Protein AF-A0A7X0V453-F1 (afdb_monomer_lite)

Secondary structure (DSSP, 8-state):
-TTHHHHHHHHHHHHHHHHHHHHHHHHHHTTPPPSS---S-HHHHHHHHHHHHHHHHHHHHHHHHHHHHHHHT-TTS--S-----SS-HHHHHHHHHHHHHHHHHHHHHHHHHHHHHHTT--PPPSTTHHHHHHHHHHHTT-THHHHHHHHHHHHHHHHHHHHHHHHHHSS---HHHHHHHHHHHHHH-TTGGGS---HHHHHHHHHHHHHHHHHHHHHHHHHHHHHHHHHHHHHHHHHHHHHHHHHHHHHHS-----

Structure (mmCIF, N/CA/C/O backbone):
data_AF-A0A7X0V453-F1
#
_entry.id   AF-A0A7X0V453-F1
#
loop_
_atom_site.group_PDB
_atom_site.id
_atom_site.type_symbol
_atom_site.label_atom_id
_atom_site.label_alt_id
_atom_site.label_comp_id
_atom_site.label_asym_id
_atom_site.label_entity_id
_atom_site.label_seq_id
_atom_site.pdbx_PDB_ins_code
_atom_site.Cartn_x
_atom_site.Cartn_y
_atom_site.Cartn_z
_atom_site.occupancy
_atom_site.B_iso_or_equiv
_atom_site.auth_seq_id
_atom_site.auth_comp_id
_atom_site.auth_asym_id
_atom_site.auth_atom_id
_atom_site.pdbx_PDB_model_num
ATOM 1 N N . MET A 1 1 ? -9.417 10.786 -18.524 1.00 42.50 1 MET A N 1
ATOM 2 C CA . MET A 1 1 ? -8.853 9.575 -17.882 1.00 42.50 1 MET A CA 1
ATOM 3 C C . MET A 1 1 ? -7.674 9.802 -16.919 1.00 42.50 1 MET A C 1
ATOM 5 O O . MET A 1 1 ? -7.750 9.289 -15.813 1.00 42.50 1 MET A O 1
ATOM 9 N N . ARG A 1 2 ? -6.589 10.548 -17.228 1.00 42.78 2 ARG A N 1
ATOM 10 C CA . ARG A 1 2 ? -5.416 10.687 -16.306 1.00 42.78 2 ARG A CA 1
ATOM 11 C C . ARG A 1 2 ? -5.636 11.550 -15.040 1.00 42.78 2 ARG A C 1
ATOM 13 O O . ARG A 1 2 ? -4.896 11.380 -14.070 1.00 42.78 2 ARG A O 1
ATOM 20 N N . ALA A 1 3 ? -6.613 12.460 -15.035 1.00 47.00 3 ALA A N 1
ATOM 21 C CA . ALA A 1 3 ? -6.907 13.356 -13.905 1.00 47.00 3 ALA A CA 1
ATOM 22 C C . ALA A 1 3 ? -8.021 12.841 -12.968 1.00 47.00 3 ALA A C 1
ATOM 24 O O . ALA A 1 3 ? -8.195 13.367 -11.873 1.00 47.00 3 ALA A O 1
ATOM 25 N N . GLU A 1 4 ? -8.764 11.811 -13.379 1.00 50.97 4 GLU A N 1
ATOM 26 C CA . GLU A 1 4 ? -9.967 11.360 -12.665 1.00 50.97 4 GLU A CA 1
ATOM 27 C C . GLU A 1 4 ? -9.635 10.451 -11.482 1.00 50.97 4 GLU A C 1
ATOM 29 O O . GLU A 1 4 ? -10.241 10.599 -10.428 1.00 50.97 4 GLU A O 1
ATOM 34 N N . SER A 1 5 ? -8.618 9.587 -11.589 1.00 53.25 5 SER A N 1
ATOM 35 C CA . SER A 1 5 ? -8.268 8.659 -10.501 1.00 53.25 5 SER A CA 1
ATOM 36 C C . SER A 1 5 ? -7.714 9.354 -9.253 1.00 53.25 5 SER A C 1
ATOM 38 O O . SER A 1 5 ? -8.024 8.941 -8.142 1.00 53.25 5 SER A O 1
ATOM 40 N N . GLY A 1 6 ? -6.938 10.433 -9.416 1.00 56.19 6 GLY A N 1
ATOM 41 C CA . GLY A 1 6 ? -6.395 11.201 -8.286 1.00 56.19 6 GLY A CA 1
ATOM 42 C C . GLY A 1 6 ? -7.486 11.939 -7.508 1.00 56.19 6 GLY A C 1
ATOM 43 O O . GLY A 1 6 ? -7.527 11.859 -6.285 1.00 56.19 6 GLY A O 1
ATOM 44 N N . LYS A 1 7 ? -8.421 12.573 -8.229 1.00 61.09 7 LYS A N 1
ATOM 45 C CA . LYS A 1 7 ? -9.587 13.235 -7.627 1.00 61.09 7 LYS A CA 1
ATOM 46 C C . LYS A 1 7 ? -10.533 12.240 -6.948 1.00 61.09 7 LYS A C 1
ATOM 48 O O . LYS A 1 7 ? -11.127 12.573 -5.930 1.00 61.09 7 LYS A O 1
ATOM 53 N N . LEU A 1 8 ? -10.658 11.024 -7.490 1.00 57.94 8 LEU A N 1
ATOM 54 C CA . LEU A 1 8 ? -11.484 9.967 -6.905 1.00 57.94 8 LEU A CA 1
ATOM 55 C C . LEU A 1 8 ? -10.936 9.513 -5.541 1.00 57.94 8 LEU A C 1
ATOM 57 O O . LEU A 1 8 ? -11.698 9.409 -4.586 1.00 57.94 8 LEU A O 1
ATOM 61 N N . ILE A 1 9 ? -9.618 9.302 -5.439 1.00 59.84 9 ILE A N 1
ATOM 62 C CA . ILE A 1 9 ? -8.949 8.910 -4.186 1.00 59.84 9 ILE A CA 1
ATOM 63 C C . ILE A 1 9 ? -9.136 9.987 -3.112 1.00 59.84 9 ILE A C 1
ATOM 65 O O . ILE A 1 9 ? -9.624 9.689 -2.023 1.00 59.84 9 ILE A O 1
ATOM 69 N N . GLU A 1 10 ? -8.854 11.248 -3.447 1.00 59.47 10 GLU A N 1
ATOM 70 C CA . GLU A 1 10 ? -9.018 12.374 -2.516 1.00 59.47 10 GLU A CA 1
ATOM 71 C C . GLU A 1 10 ? -10.477 12.531 -2.046 1.00 59.47 10 GLU A C 1
ATOM 73 O O . GLU A 1 10 ? -10.737 12.746 -0.861 1.00 59.47 10 GLU A O 1
ATOM 78 N N . TYR A 1 11 ? -11.450 12.350 -2.944 1.00 58.53 11 TYR A N 1
ATOM 79 C CA . TYR A 1 11 ? -12.875 12.442 -2.616 1.00 58.53 11 TYR A CA 1
ATOM 80 C C . TYR A 1 11 ? -13.360 11.337 -1.664 1.00 58.53 11 TYR A C 1
ATOM 82 O O . TYR A 1 11 ? -14.091 11.609 -0.706 1.00 58.53 11 TYR A O 1
ATOM 90 N N . HIS A 1 12 ? -12.972 10.086 -1.918 1.00 62.38 12 HIS A N 1
ATOM 91 C CA . HIS A 1 12 ? -13.370 8.951 -1.084 1.00 62.38 12 HIS A CA 1
ATOM 92 C C . HIS A 1 12 ? -12.749 9.015 0.313 1.00 62.38 12 HIS A C 1
ATOM 94 O O . HIS A 1 12 ? -13.416 8.673 1.287 1.00 62.38 12 HIS A O 1
ATOM 100 N N . GLU A 1 13 ? -11.527 9.526 0.439 1.00 60.22 13 GLU A N 1
ATOM 101 C CA . GLU A 1 13 ? -10.892 9.718 1.741 1.00 60.22 13 GLU A CA 1
ATOM 102 C C . GLU A 1 13 ? -11.544 10.805 2.571 1.00 60.22 13 GLU A C 1
ATOM 104 O O . GLU A 1 13 ? -11.833 10.575 3.742 1.00 60.22 13 GLU A O 1
ATOM 109 N N . HIS A 1 14 ? -11.853 11.956 1.970 1.00 62.16 14 HIS A N 1
ATOM 110 C CA . HIS A 1 14 ? -12.616 12.985 2.668 1.00 62.16 14 HIS A CA 1
ATOM 111 C C . HIS A 1 14 ? -13.948 12.426 3.173 1.00 62.16 14 HIS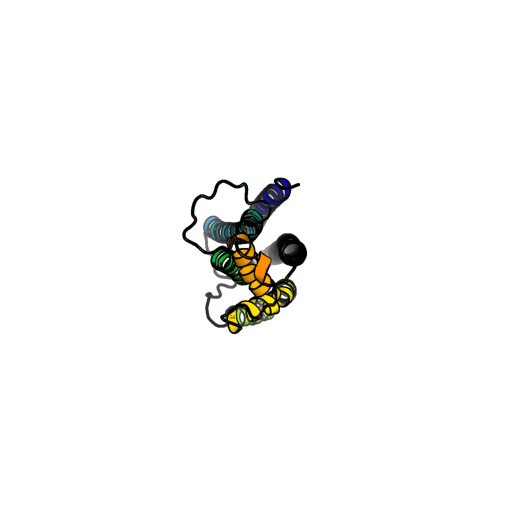 A C 1
ATOM 113 O O . HIS A 1 14 ? -14.308 12.647 4.328 1.00 62.16 14 HIS A O 1
ATOM 119 N N . LYS A 1 15 ? -14.655 11.634 2.354 1.00 70.00 15 LYS A N 1
ATOM 120 C CA . LYS A 1 15 ? -15.875 10.946 2.793 1.00 70.00 15 LYS A CA 1
ATOM 121 C C . LYS A 1 15 ? -15.620 9.961 3.927 1.00 70.00 15 LYS A C 1
ATOM 123 O O . LYS A 1 15 ? -16.408 9.942 4.865 1.00 70.00 15 LYS A O 1
ATOM 128 N N . PHE A 1 16 ? -14.565 9.158 3.850 1.00 70.69 16 PHE A N 1
ATOM 129 C CA . PHE A 1 16 ? -14.222 8.177 4.876 1.00 70.69 16 PHE A CA 1
ATOM 130 C C . PHE A 1 16 ? -13.857 8.852 6.204 1.00 70.69 16 PHE A C 1
ATOM 132 O O . PHE A 1 16 ? -14.423 8.500 7.232 1.00 70.69 16 PHE A O 1
ATOM 139 N N . VAL A 1 17 ? -13.014 9.887 6.190 1.00 62.72 17 VAL A N 1
ATOM 140 C CA . VAL A 1 17 ? -12.648 10.662 7.387 1.00 62.72 17 VAL A CA 1
ATOM 141 C C . VAL A 1 17 ? -13.866 11.350 7.993 1.00 62.72 17 VAL A C 1
ATOM 143 O O . VAL A 1 17 ? -14.077 11.254 9.198 1.00 62.72 17 VAL A O 1
ATOM 146 N N . ILE A 1 18 ? -14.703 11.998 7.172 1.00 65.38 18 ILE A N 1
ATOM 147 C CA . ILE A 1 18 ? -15.953 12.622 7.635 1.00 65.38 18 ILE A CA 1
ATOM 148 C C . ILE A 1 18 ? -16.884 11.571 8.245 1.00 65.38 18 ILE A C 1
ATOM 150 O O . ILE A 1 18 ? -17.496 11.819 9.280 1.00 65.38 18 ILE A O 1
ATOM 154 N N . LYS A 1 19 ? -16.991 10.395 7.623 1.00 70.44 19 LYS A N 1
ATOM 155 C CA . LYS A 1 19 ? -17.793 9.283 8.133 1.00 70.44 19 LYS A CA 1
ATOM 156 C C . LYS A 1 19 ? -17.260 8.767 9.469 1.00 70.44 19 LYS A C 1
ATOM 158 O O . LYS A 1 19 ? -18.051 8.648 10.397 1.00 70.44 19 LYS A O 1
ATOM 163 N N . ILE A 1 20 ? -15.953 8.528 9.603 1.00 65.88 20 ILE A N 1
ATOM 164 C CA . ILE A 1 20 ? -15.325 8.144 10.878 1.00 65.88 20 ILE A CA 1
ATOM 165 C C . ILE A 1 20 ? -15.604 9.197 11.948 1.00 65.88 20 ILE A C 1
ATOM 167 O O . ILE A 1 20 ? -16.024 8.842 13.042 1.00 65.88 20 ILE A O 1
ATOM 171 N N . LEU A 1 21 ? -15.411 10.479 11.625 1.00 63.12 21 LEU A N 1
ATOM 172 C CA . LEU A 1 21 ? -15.679 11.602 12.524 1.00 63.12 21 LEU A CA 1
ATOM 173 C C . LEU A 1 21 ? -17.116 11.597 13.035 1.00 63.12 21 LEU A C 1
ATOM 175 O O . LEU A 1 21 ? -17.322 11.630 14.242 1.00 63.12 21 LEU A O 1
ATOM 179 N N . LYS A 1 22 ? -18.093 11.533 12.125 1.00 67.56 22 LYS A N 1
ATOM 180 C CA . LYS A 1 22 ? -19.516 11.496 12.484 1.00 67.56 22 LYS A CA 1
ATOM 181 C C . LYS A 1 22 ? -19.831 10.306 13.376 1.00 67.56 22 LYS A C 1
ATOM 183 O O . LYS A 1 22 ? -20.369 10.487 14.456 1.00 67.56 22 LYS A O 1
ATOM 188 N N . THR A 1 23 ? -19.404 9.121 12.954 1.00 67.81 23 THR A N 1
ATOM 189 C CA . THR A 1 23 ? -19.679 7.866 13.666 1.00 67.81 23 THR A CA 1
ATOM 190 C C . THR A 1 23 ? -19.065 7.912 15.072 1.00 67.81 23 THR A C 1
ATOM 192 O O . THR A 1 23 ? -19.728 7.609 16.056 1.00 67.81 23 THR A O 1
ATOM 195 N N . TYR A 1 24 ? -17.827 8.395 15.200 1.00 64.19 24 TYR A N 1
ATOM 196 C CA . TYR A 1 24 ? -17.150 8.539 16.489 1.00 64.19 24 TYR A CA 1
ATOM 197 C C . TYR A 1 24 ? -17.812 9.582 17.409 1.00 64.19 24 TYR A C 1
ATOM 199 O O . TYR A 1 24 ? -17.966 9.328 18.602 1.00 64.19 24 TYR A O 1
ATOM 207 N N . VAL A 1 25 ? -18.230 10.737 16.873 1.00 65.44 25 VAL A N 1
ATOM 208 C CA . VAL A 1 25 ? -18.967 11.768 17.631 1.00 65.44 25 VAL A CA 1
ATOM 209 C C . VAL A 1 25 ? -20.315 11.230 18.112 1.00 65.44 25 VAL A C 1
ATOM 211 O O . VAL A 1 25 ? -20.605 11.324 19.300 1.00 65.44 25 VAL A O 1
ATOM 214 N N . GLU A 1 26 ? -21.086 10.590 17.231 1.00 68.44 26 GLU A N 1
ATOM 215 C CA . GLU A 1 26 ? -22.364 9.952 17.574 1.00 68.44 26 GLU A CA 1
ATOM 216 C C . GLU A 1 26 ? -22.189 8.866 18.644 1.00 68.44 26 GLU A C 1
ATOM 218 O O . GLU A 1 26 ? -23.031 8.714 19.528 1.00 68.44 26 GLU A O 1
ATOM 223 N N . GLY A 1 27 ? -21.083 8.117 18.591 1.00 66.00 27 GLY A N 1
ATOM 224 C CA . GLY A 1 27 ? -20.737 7.136 19.613 1.00 66.00 27 GLY A CA 1
ATOM 225 C C . GLY A 1 27 ? -20.549 7.775 20.991 1.00 66.00 27 GLY A C 1
ATOM 226 O O . GLY A 1 27 ? -21.131 7.326 21.978 1.00 66.00 27 GLY A O 1
ATOM 227 N N . ILE A 1 28 ? -19.793 8.871 21.050 1.00 63.09 28 ILE A N 1
ATOM 228 C CA . ILE A 1 28 ? -19.556 9.617 22.293 1.00 63.09 28 ILE A CA 1
ATOM 229 C C . ILE A 1 28 ? -20.842 10.222 22.845 1.00 63.09 28 ILE A C 1
ATOM 231 O O . ILE A 1 28 ? -21.087 10.117 24.045 1.00 63.09 28 ILE A O 1
ATOM 235 N N . GLU A 1 29 ? -21.668 10.829 21.991 1.00 66.69 29 GLU A N 1
ATOM 236 C CA . GLU A 1 29 ? -22.967 11.386 22.391 1.00 66.69 29 GLU A CA 1
ATOM 237 C C . GLU A 1 29 ? -23.881 10.315 23.006 1.00 66.69 29 GLU A C 1
ATOM 239 O O . GLU A 1 29 ? -24.644 10.602 23.925 1.00 66.69 29 GLU A O 1
ATOM 244 N N . LYS A 1 30 ? -23.750 9.062 22.555 1.00 64.50 30 LYS A N 1
ATOM 245 C CA . LYS A 1 30 ? -24.462 7.891 23.089 1.00 64.50 30 LYS A CA 1
ATOM 246 C C . LYS A 1 30 ? -23.790 7.254 24.316 1.00 64.50 30 LYS A C 1
ATOM 248 O O . LYS A 1 30 ? -24.248 6.212 24.777 1.00 64.50 30 LYS A O 1
ATOM 253 N N . GLY A 1 31 ? -22.717 7.843 24.848 1.00 55.47 31 GLY A N 1
ATOM 254 C CA . GLY A 1 31 ? -22.007 7.339 26.028 1.00 55.47 31 GLY A CA 1
ATOM 255 C C . GLY A 1 31 ? -21.143 6.098 25.773 1.00 55.47 31 GLY A C 1
ATOM 256 O O . GLY A 1 31 ? -20.769 5.410 26.721 1.00 55.47 31 GLY A O 1
ATOM 257 N N . ILE A 1 32 ? -20.818 5.800 24.513 1.00 57.91 32 ILE A N 1
ATOM 258 C CA . ILE A 1 32 ? -19.998 4.646 24.136 1.00 57.91 32 ILE A CA 1
ATOM 259 C C . ILE A 1 32 ? -18.528 4.952 24.392 1.00 57.91 32 ILE A C 1
ATOM 261 O O . ILE A 1 32 ? -17.944 5.849 23.781 1.00 57.91 32 ILE A O 1
ATOM 265 N N . THR A 1 33 ? -17.906 4.163 25.261 1.00 54.75 33 THR A N 1
ATOM 266 C CA . THR A 1 33 ? -16.463 4.193 25.491 1.00 54.75 33 THR A CA 1
ATOM 267 C C . THR A 1 33 ? -15.749 3.216 24.543 1.00 54.75 33 THR A C 1
ATOM 269 O O . THR A 1 33 ? -16.095 2.034 24.509 1.00 54.75 33 THR A O 1
ATOM 272 N N . PRO A 1 34 ? -14.755 3.668 23.753 1.00 54.47 34 PRO A N 1
ATOM 273 C CA . PRO A 1 34 ? -13.949 2.788 22.904 1.00 54.47 34 PRO A CA 1
ATOM 274 C C . PRO A 1 34 ? -13.238 1.666 23.689 1.00 54.47 34 PRO A C 1
ATOM 276 O O . PRO A 1 34 ? -12.923 1.823 24.867 1.00 54.47 34 PRO A O 1
ATOM 279 N N . ILE A 1 35 ? -12.948 0.547 23.006 1.00 51.03 35 ILE A N 1
ATOM 280 C CA . ILE A 1 35 ? -12.425 -0.728 23.561 1.00 51.03 35 ILE A CA 1
ATOM 28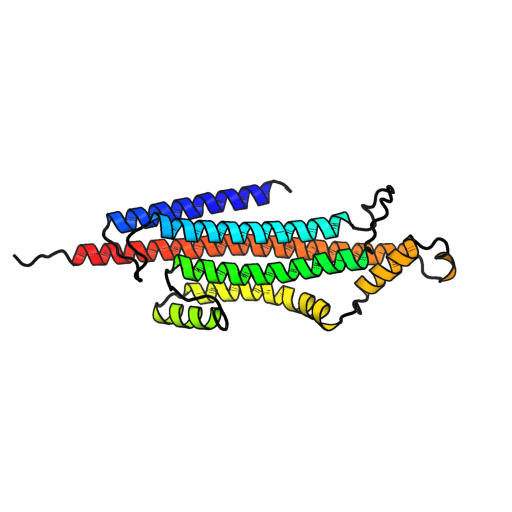1 C C . ILE A 1 35 ? -11.059 -0.596 24.263 1.00 51.03 35 ILE A C 1
ATOM 283 O O . ILE A 1 35 ? -10.697 -1.442 25.082 1.00 51.03 35 ILE A O 1
ATOM 287 N N . SER A 1 36 ? -10.303 0.463 23.995 1.00 47.44 36 SER A N 1
ATOM 288 C CA . SER A 1 36 ? -9.098 0.780 24.753 1.00 47.44 36 SER A CA 1
ATOM 289 C C . SER A 1 36 ? -9.144 2.217 25.239 1.00 47.44 36 SER A C 1
ATOM 291 O O . SER A 1 36 ? -9.928 3.042 24.775 1.00 47.44 36 SER A O 1
ATOM 293 N N . SER A 1 37 ? -8.239 2.512 26.160 1.00 46.97 37 SER A N 1
ATOM 294 C CA . SER A 1 37 ? -7.939 3.808 26.753 1.00 46.97 37 SER A CA 1
ATOM 295 C C . SER A 1 37 ? -7.730 4.988 25.799 1.00 46.97 37 SER A C 1
ATOM 297 O O . SER A 1 37 ? -7.346 6.027 26.317 1.00 46.97 37 SER A O 1
ATOM 299 N N . VAL A 1 38 ? -7.984 4.879 24.485 1.00 48.47 38 VAL A N 1
ATOM 300 C CA . VAL A 1 38 ? -8.137 5.972 23.503 1.00 48.47 38 VAL A CA 1
ATOM 301 C C . VAL A 1 38 ? -9.335 6.844 23.918 1.00 48.47 38 VAL A C 1
ATOM 303 O O . VAL A 1 38 ? -10.433 6.734 23.391 1.00 48.47 38 VAL A O 1
ATOM 306 N N . THR A 1 39 ? -9.290 7.484 25.083 1.00 51.66 39 THR A N 1
ATOM 307 C CA . THR A 1 39 ? -8.590 8.718 25.503 1.00 51.66 39 THR A CA 1
ATOM 308 C C . THR A 1 39 ? -9.498 9.890 25.199 1.00 51.66 39 THR A C 1
ATOM 310 O O . THR A 1 39 ? -9.900 10.070 24.056 1.00 51.66 39 THR A O 1
ATOM 313 N N . ARG A 1 40 ? -9.748 10.691 26.233 1.00 52.38 40 ARG A N 1
ATOM 314 C CA . ARG A 1 40 ? -10.583 11.898 26.388 1.00 52.38 40 ARG A CA 1
ATOM 315 C C . ARG A 1 40 ? -10.622 12.939 25.240 1.00 52.38 40 ARG A C 1
ATOM 317 O O . ARG A 1 40 ? -11.305 13.942 25.393 1.00 52.38 40 ARG A O 1
ATOM 324 N N . GLU A 1 41 ? -9.940 12.733 24.112 1.00 67.50 41 GLU A N 1
ATOM 325 C CA . GLU A 1 41 ? -9.787 13.691 23.011 1.00 67.50 41 GLU A CA 1
ATOM 326 C C . GLU A 1 41 ? -10.091 13.075 21.624 1.00 67.50 41 GLU A C 1
ATOM 328 O O . GLU A 1 41 ? -9.198 12.567 20.936 1.00 67.50 41 GLU A O 1
ATOM 333 N N . PRO A 1 42 ? -11.350 13.173 21.160 1.00 68.50 42 PRO A N 1
ATOM 334 C CA . PRO A 1 42 ? -11.809 12.715 19.839 1.00 68.50 42 PRO A CA 1
ATOM 335 C C . PRO A 1 42 ? -10.968 13.217 18.667 1.00 68.50 42 PRO A C 1
ATOM 337 O O . PRO A 1 42 ? -10.662 12.487 17.722 1.00 68.50 42 PRO A O 1
ATOM 340 N N . TYR A 1 43 ? -10.544 14.473 18.765 1.00 67.69 43 TYR A N 1
ATOM 341 C CA . TYR A 1 43 ? -9.744 15.141 17.751 1.00 67.69 43 TYR A CA 1
ATOM 342 C C . TYR A 1 43 ? -8.383 14.469 17.549 1.00 67.69 43 TYR A C 1
ATOM 344 O O . TYR A 1 43 ? -7.946 14.302 16.410 1.00 67.69 43 TYR A O 1
ATOM 352 N N . ALA A 1 44 ? -7.728 14.020 18.624 1.00 78.81 44 ALA A N 1
ATOM 353 C CA . ALA A 1 44 ? -6.426 13.362 18.542 1.00 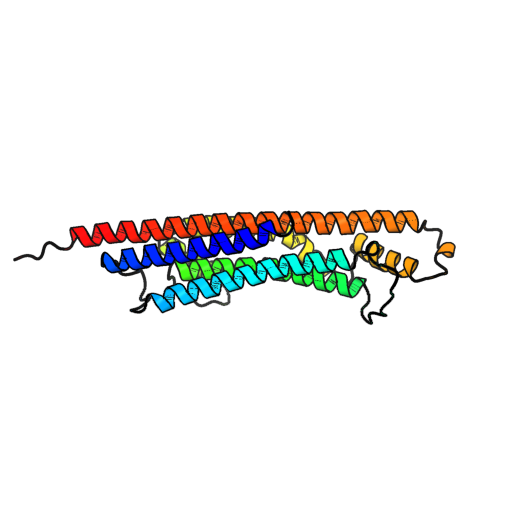78.81 44 ALA A CA 1
ATOM 354 C C . ALA A 1 44 ? -6.519 11.977 17.879 1.00 78.81 44 ALA A C 1
ATOM 356 O O . ALA A 1 44 ? -5.618 11.565 17.145 1.00 78.81 44 ALA A O 1
ATOM 357 N N . TYR A 1 45 ? -7.611 11.243 18.108 1.00 79.06 45 TYR A N 1
ATOM 358 C CA . TYR A 1 45 ? -7.872 9.967 17.438 1.00 79.06 45 TYR A CA 1
ATOM 359 C C . TYR A 1 45 ? -8.054 10.148 15.926 1.00 79.06 45 TYR A C 1
ATOM 361 O O . TYR A 1 45 ? -7.313 9.564 15.132 1.00 79.06 45 TYR A O 1
ATOM 369 N N . VAL A 1 46 ? -8.966 11.036 15.532 1.00 75.00 46 VAL A N 1
ATOM 370 C CA . VAL A 1 46 ? -9.249 11.322 14.120 1.00 75.00 46 VAL A CA 1
ATOM 371 C C . VAL A 1 46 ? -8.014 11.864 13.410 1.00 75.00 46 VAL A C 1
ATOM 373 O O . VAL A 1 46 ? -7.707 11.437 12.299 1.00 75.00 46 VAL A O 1
ATOM 376 N N . SER A 1 47 ? -7.275 12.771 14.051 1.00 78.88 47 SER A N 1
ATOM 377 C CA . SER A 1 47 ? -6.052 13.346 13.488 1.00 78.88 47 SER A CA 1
ATOM 378 C C . SER A 1 47 ? -5.013 12.268 13.157 1.00 78.88 47 SER A C 1
ATOM 380 O O . SER A 1 47 ? -4.398 12.305 12.087 1.00 78.88 47 SER A O 1
ATOM 382 N N . ARG A 1 48 ? -4.864 11.245 14.014 1.00 87.31 48 ARG A N 1
ATOM 383 C CA . ARG A 1 48 ? -3.973 10.101 13.755 1.00 87.31 48 ARG A CA 1
ATOM 384 C C . ARG A 1 48 ? -4.428 9.270 12.555 1.00 87.31 48 ARG A C 1
ATOM 386 O O . ARG A 1 48 ? -3.594 8.939 11.714 1.00 87.31 48 ARG A O 1
ATOM 393 N N . ILE A 1 49 ? -5.725 8.976 12.443 1.00 84.25 49 ILE A N 1
ATOM 394 C CA . ILE A 1 49 ? -6.283 8.256 11.285 1.00 84.25 49 ILE A CA 1
ATOM 395 C C . ILE A 1 49 ? -6.076 9.062 10.002 1.00 84.25 49 ILE A C 1
ATOM 397 O O . ILE A 1 49 ? -5.543 8.535 9.029 1.00 84.25 49 ILE A O 1
ATOM 401 N N . ASN A 1 50 ? -6.424 10.349 10.015 1.00 80.25 50 ASN A N 1
ATOM 402 C CA . ASN A 1 50 ? -6.262 11.236 8.867 1.00 80.25 50 ASN A CA 1
ATOM 403 C C . ASN A 1 50 ? -4.794 11.327 8.424 1.00 80.25 50 ASN A C 1
ATOM 405 O O . ASN A 1 50 ? -4.484 11.196 7.244 1.00 80.25 50 ASN A O 1
ATOM 409 N N . THR A 1 51 ? -3.871 11.462 9.380 1.00 87.81 51 THR A N 1
ATOM 410 C CA . THR A 1 51 ? -2.427 11.445 9.106 1.00 87.81 51 THR A CA 1
ATOM 411 C C . THR A 1 51 ? -2.001 10.141 8.433 1.00 87.81 51 THR A C 1
ATOM 413 O O . THR A 1 51 ? -1.186 10.157 7.509 1.00 87.81 51 THR A O 1
ATOM 416 N N . GLN A 1 52 ? -2.547 9.003 8.867 1.00 92.69 52 GLN A N 1
ATOM 417 C CA . GLN A 1 52 ? -2.228 7.713 8.267 1.00 92.69 52 GLN A CA 1
ATOM 418 C C . GLN A 1 52 ? -2.797 7.561 6.849 1.00 92.69 52 GLN A C 1
ATOM 420 O O . GLN A 1 52 ? -2.105 7.037 5.979 1.00 92.69 52 GLN A O 1
ATOM 425 N N . LEU A 1 53 ? -4.006 8.062 6.588 1.00 84.38 53 LEU A N 1
ATOM 426 C CA . LEU A 1 53 ? -4.600 8.080 5.246 1.00 84.38 53 LEU A CA 1
ATOM 427 C C . LEU A 1 53 ? -3.780 8.944 4.281 1.00 84.38 53 LEU A C 1
ATOM 429 O O . LEU A 1 53 ? -3.400 8.472 3.212 1.00 84.38 53 LEU A O 1
ATOM 433 N N . ILE A 1 54 ? -3.368 10.140 4.715 1.00 84.38 54 ILE A N 1
ATOM 434 C CA . ILE A 1 54 ? -2.464 11.015 3.950 1.00 84.38 54 ILE A CA 1
ATOM 435 C C . ILE A 1 54 ? -1.154 10.287 3.607 1.00 84.38 54 ILE A C 1
ATOM 437 O O . ILE A 1 54 ? -0.653 10.379 2.485 1.00 84.38 54 ILE A O 1
ATOM 441 N N . ARG A 1 55 ? -0.588 9.508 4.538 1.00 91.75 55 ARG A N 1
ATOM 442 C CA . ARG A 1 55 ? 0.613 8.699 4.260 1.00 91.75 55 ARG A CA 1
ATOM 443 C C . ARG A 1 55 ? 0.366 7.641 3.183 1.00 91.75 55 ARG A C 1
ATOM 445 O O . ARG A 1 55 ? 1.224 7.477 2.315 1.00 91.75 55 ARG A O 1
ATOM 452 N N . ILE A 1 56 ? -0.786 6.966 3.215 1.00 88.00 56 ILE A N 1
ATOM 453 C CA . ILE A 1 56 ? -1.187 5.996 2.185 1.00 88.00 56 ILE A CA 1
ATOM 454 C C . ILE A 1 56 ? -1.323 6.693 0.828 1.00 88.00 56 ILE A C 1
ATOM 456 O O . ILE A 1 56 ? -0.740 6.230 -0.153 1.00 88.00 56 ILE A O 1
ATOM 460 N N . GLN A 1 57 ? -1.981 7.854 0.768 1.00 84.56 57 GLN A N 1
ATOM 461 C CA . GLN A 1 57 ? -2.077 8.655 -0.456 1.00 84.56 57 GLN A CA 1
ATOM 462 C C . GLN A 1 57 ? -0.725 8.995 -1.047 1.00 84.56 57 GLN A C 1
ATOM 464 O O . GLN A 1 57 ? -0.522 8.848 -2.252 1.00 84.56 57 GLN A O 1
ATOM 469 N N . HIS A 1 58 ? 0.193 9.484 -0.216 1.00 88.81 58 HIS A N 1
ATOM 470 C CA . HIS A 1 58 ? 1.525 9.829 -0.680 1.00 88.81 58 HIS A CA 1
ATOM 471 C C . HIS A 1 58 ? 2.227 8.606 -1.267 1.00 88.81 58 HIS A C 1
ATOM 473 O O . HIS A 1 58 ? 2.812 8.723 -2.340 1.00 88.81 58 HIS A O 1
ATOM 479 N N . THR A 1 59 ? 2.089 7.426 -0.656 1.00 91.19 59 THR A N 1
ATOM 480 C CA . THR A 1 59 ? 2.614 6.173 -1.218 1.00 91.19 59 THR A CA 1
ATOM 481 C C . THR A 1 59 ? 1.985 5.835 -2.571 1.00 91.19 59 THR A C 1
ATOM 483 O O . THR A 1 59 ? 2.716 5.541 -3.516 1.00 91.19 59 THR A O 1
ATOM 486 N N . LEU A 1 60 ? 0.658 5.938 -2.712 1.00 86.06 60 LEU A N 1
ATOM 487 C CA . LEU A 1 60 ? -0.039 5.700 -3.985 1.00 86.06 60 LEU A CA 1
ATOM 488 C C . LEU A 1 60 ? 0.386 6.702 -5.074 1.00 86.06 60 LEU A C 1
ATOM 490 O O . LEU A 1 60 ? 0.625 6.326 -6.223 1.00 86.06 60 LEU A O 1
ATOM 494 N N . LYS A 1 61 ? 0.543 7.981 -4.710 1.00 86.44 61 LYS A N 1
ATOM 495 C CA . LYS A 1 61 ? 1.069 9.031 -5.596 1.00 86.44 61 LYS A CA 1
ATOM 496 C C . LYS A 1 61 ? 2.511 8.719 -6.009 1.00 86.44 61 LYS A C 1
ATOM 498 O O . LYS A 1 61 ? 2.835 8.839 -7.187 1.00 86.44 61 LYS A O 1
ATOM 503 N N . SER A 1 62 ? 3.359 8.268 -5.083 1.00 88.12 62 SER A N 1
ATOM 504 C CA . SER A 1 62 ? 4.740 7.867 -5.372 1.00 88.12 62 SER A CA 1
ATOM 505 C C . SER A 1 62 ? 4.834 6.650 -6.293 1.00 88.12 62 SER A C 1
ATOM 507 O O . SER A 1 62 ? 5.674 6.665 -7.189 1.00 88.12 62 SER A O 1
ATOM 509 N N . LEU A 1 63 ? 3.972 5.636 -6.129 1.00 85.94 63 LEU A N 1
ATOM 510 C CA . LEU A 1 63 ? 3.886 4.491 -7.050 1.00 85.94 63 LEU A CA 1
ATOM 511 C C . LEU A 1 63 ? 3.615 4.968 -8.480 1.00 85.94 63 LEU A C 1
ATOM 513 O O . LEU A 1 63 ? 4.383 4.680 -9.398 1.00 85.94 63 LEU A O 1
ATOM 517 N N . ARG A 1 64 ? 2.587 5.806 -8.638 1.00 84.94 64 ARG A N 1
ATOM 518 C CA . ARG A 1 64 ? 2.237 6.404 -9.928 1.00 84.94 64 ARG A CA 1
ATOM 519 C C . ARG A 1 64 ? 3.382 7.226 -10.520 1.00 84.94 64 ARG A C 1
ATOM 521 O O . ARG A 1 64 ? 3.621 7.148 -11.723 1.00 84.94 64 ARG A O 1
ATOM 528 N N . LEU A 1 65 ? 4.058 8.041 -9.709 1.00 85.44 65 LEU A N 1
ATOM 529 C CA . LEU A 1 65 ? 5.185 8.859 -10.166 1.00 85.44 65 LEU A CA 1
ATOM 530 C C . LEU A 1 65 ? 6.355 7.995 -10.641 1.00 85.44 65 LEU A C 1
ATOM 532 O O . LEU A 1 65 ? 6.906 8.275 -11.698 1.00 85.44 65 LEU A O 1
ATOM 536 N N . ALA A 1 66 ? 6.692 6.921 -9.921 1.00 85.88 66 ALA A N 1
ATOM 537 C CA . ALA A 1 66 ? 7.745 5.998 -10.339 1.00 85.88 66 ALA A CA 1
ATOM 538 C C . ALA A 1 66 ? 7.455 5.402 -11.725 1.00 85.88 66 ALA A C 1
ATOM 540 O O . ALA A 1 66 ? 8.327 5.407 -12.591 1.00 85.88 66 ALA A O 1
ATOM 541 N N . ARG A 1 67 ? 6.207 4.995 -11.986 1.00 86.25 67 ARG A N 1
ATOM 542 C CA . ARG A 1 67 ? 5.793 4.539 -13.317 1.00 86.25 67 ARG A CA 1
ATOM 543 C C . ARG A 1 67 ? 5.860 5.641 -14.378 1.00 86.25 67 ARG A C 1
ATOM 545 O O . ARG A 1 67 ? 6.254 5.367 -15.508 1.00 86.25 67 ARG A O 1
ATOM 552 N N . VAL A 1 68 ? 5.445 6.869 -14.053 1.00 81.69 68 VAL A N 1
ATOM 553 C CA . VAL A 1 68 ? 5.537 8.010 -14.986 1.00 81.69 68 VAL A CA 1
ATOM 554 C C . VAL A 1 68 ? 6.990 8.255 -15.383 1.00 81.69 68 VAL A C 1
ATOM 556 O O . VAL A 1 68 ? 7.258 8.349 -16.572 1.00 81.69 68 VAL A O 1
ATOM 559 N N . PHE A 1 69 ? 7.920 8.245 -14.429 1.00 83.69 69 PHE A N 1
ATOM 560 C CA . PHE A 1 69 ? 9.349 8.394 -14.701 1.00 83.69 69 PHE A CA 1
ATOM 561 C C . PHE A 1 69 ? 9.904 7.288 -15.609 1.00 83.69 69 PHE A C 1
ATOM 563 O O . PHE A 1 69 ? 10.620 7.581 -16.566 1.00 83.69 69 PHE A O 1
ATOM 570 N N . ILE A 1 70 ? 9.504 6.033 -15.383 1.00 78.19 70 ILE A N 1
ATOM 571 C CA . ILE A 1 70 ? 9.854 4.908 -16.269 1.00 78.19 70 ILE A CA 1
ATOM 572 C C . ILE A 1 70 ? 9.326 5.146 -17.694 1.00 78.19 70 ILE A C 1
ATOM 574 O O . ILE A 1 70 ? 10.045 4.934 -18.668 1.00 78.19 70 ILE A O 1
ATOM 578 N N . ALA A 1 71 ? 8.086 5.624 -17.829 1.00 74.44 71 ALA A N 1
ATOM 579 C CA . ALA A 1 71 ? 7.458 5.876 -19.126 1.00 74.44 71 ALA A CA 1
ATOM 580 C C . ALA A 1 71 ? 7.998 7.128 -19.849 1.00 74.44 71 ALA A C 1
ATOM 582 O O . ALA A 1 71 ? 7.992 7.177 -21.079 1.00 74.44 71 ALA A O 1
ATOM 583 N N . GLU A 1 72 ? 8.437 8.151 -19.113 1.00 72.69 72 GLU A N 1
ATOM 584 C CA . GLU A 1 72 ? 9.000 9.388 -19.672 1.00 72.69 72 GLU A CA 1
ATOM 585 C C . GLU A 1 72 ? 10.395 9.169 -20.248 1.00 72.69 72 GLU A C 1
ATOM 587 O O . GLU A 1 72 ? 10.694 9.674 -21.327 1.00 72.69 72 GLU A O 1
ATOM 592 N N . ARG A 1 73 ? 11.226 8.360 -19.583 1.00 68.38 73 ARG A N 1
ATOM 593 C CA . ARG A 1 73 ? 12.571 8.022 -20.070 1.00 68.38 73 ARG A CA 1
ATOM 594 C C . ARG A 1 73 ? 12.585 6.832 -21.034 1.00 68.38 73 ARG A C 1
ATOM 596 O O . ARG A 1 73 ? 13.642 6.277 -21.325 1.00 68.38 73 ARG A O 1
ATOM 603 N N . HIS A 1 74 ? 11.412 6.459 -21.546 1.00 62.25 74 HIS A N 1
ATOM 604 C CA . HIS A 1 74 ? 11.275 5.496 -22.627 1.00 62.25 74 HIS A CA 1
ATOM 605 C C . HIS A 1 74 ? 12.042 6.011 -23.864 1.00 62.25 74 HIS A C 1
ATOM 607 O O . HIS A 1 74 ? 11.823 7.162 -24.259 1.00 62.25 74 HIS A O 1
ATOM 613 N N . PRO A 1 75 ? 12.885 5.183 -24.512 1.00 54.97 75 PRO A N 1
ATOM 614 C CA . PRO A 1 75 ? 13.789 5.610 -25.590 1.00 54.97 75 PRO A CA 1
ATOM 615 C C . PRO A 1 75 ? 13.092 6.307 -26.770 1.00 54.97 75 PRO A C 1
ATOM 617 O O . PRO A 1 75 ? 13.729 7.006 -27.545 1.00 54.97 75 PRO A O 1
ATOM 620 N N . PHE A 1 76 ? 11.772 6.148 -26.896 1.00 52.50 76 PHE A N 1
ATOM 621 C CA . PHE A 1 76 ? 10.967 6.646 -28.015 1.00 52.50 76 PHE A CA 1
ATOM 622 C C . PHE A 1 76 ? 10.146 7.908 -27.701 1.00 52.50 76 PHE A C 1
ATOM 624 O O . PHE A 1 76 ? 9.568 8.481 -28.616 1.00 52.50 76 PHE A O 1
ATOM 631 N N . ASN A 1 77 ? 10.102 8.355 -26.438 1.00 51.62 77 ASN A N 1
ATOM 632 C CA . ASN A 1 77 ? 9.654 9.712 -26.066 1.00 51.62 77 ASN A CA 1
ATOM 633 C C . ASN A 1 77 ? 10.837 10.686 -25.936 1.00 51.62 77 ASN A C 1
ATOM 635 O O . ASN A 1 77 ? 10.657 11.854 -25.582 1.00 51.62 77 ASN A O 1
ATOM 639 N N . TYR A 1 78 ? 12.047 10.197 -26.212 1.00 49.75 78 TYR A N 1
ATOM 640 C CA . TYR A 1 78 ? 13.294 10.937 -26.148 1.00 49.75 78 TYR A CA 1
ATOM 641 C C . TYR A 1 78 ? 13.375 11.896 -27.342 1.00 49.75 78 TYR A C 1
ATOM 643 O O . TYR A 1 78 ? 14.030 11.630 -28.346 1.00 49.75 78 TYR A O 1
ATOM 651 N N . ASN A 1 79 ? 12.655 13.017 -27.256 1.00 46.75 79 ASN A N 1
ATOM 652 C CA . ASN A 1 79 ? 12.878 14.144 -28.153 1.00 46.75 79 ASN A CA 1
ATOM 653 C C . ASN A 1 79 ? 14.366 14.515 -28.080 1.00 46.75 79 ASN A C 1
ATOM 655 O O . ASN A 1 79 ? 14.905 14.690 -26.991 1.00 46.75 79 ASN A O 1
ATOM 659 N N . GLU A 1 80 ? 15.001 14.648 -29.243 1.00 48.03 80 GLU A N 1
ATOM 660 C CA . GLU A 1 80 ? 16.444 14.769 -29.530 1.00 48.03 80 GLU A CA 1
ATOM 661 C C . GLU A 1 80 ? 17.227 15.871 -28.784 1.00 48.03 80 GLU A C 1
ATOM 663 O O . GLU A 1 80 ? 18.418 16.077 -29.027 1.00 48.03 80 GLU A O 1
ATOM 668 N N . LYS A 1 81 ? 16.611 16.588 -27.843 1.00 47.72 81 LYS A N 1
ATOM 669 C CA . LYS A 1 81 ? 17.304 17.526 -26.963 1.00 47.72 81 LYS A CA 1
ATOM 670 C C . LYS A 1 81 ? 18.016 16.744 -25.863 1.00 47.72 81 LYS A C 1
ATOM 672 O O . LYS A 1 81 ? 17.540 16.654 -24.736 1.00 47.72 81 LYS A O 1
ATOM 677 N N . LYS A 1 82 ? 19.180 16.191 -26.228 1.00 53.22 82 LYS A N 1
ATOM 678 C CA . LYS A 1 82 ? 20.224 15.684 -25.327 1.00 53.22 82 LYS A CA 1
ATOM 679 C C . LYS A 1 82 ? 20.636 16.780 -24.335 1.00 53.22 82 LYS A C 1
ATOM 681 O O . LYS A 1 82 ? 21.687 17.400 -24.484 1.00 53.22 82 LYS A O 1
ATOM 686 N N . GLU A 1 83 ? 19.859 17.001 -23.282 1.00 53.50 83 GLU A N 1
ATOM 687 C CA . GLU A 1 83 ? 20.500 17.345 -22.021 1.00 53.50 83 GLU A CA 1
ATOM 688 C C . GLU A 1 83 ? 21.293 16.107 -21.622 1.00 53.50 83 GLU A C 1
ATOM 690 O O . GLU A 1 83 ? 20.735 15.023 -21.448 1.00 53.50 83 GLU A O 1
ATOM 695 N N . LYS A 1 84 ? 22.621 16.247 -21.588 1.00 55.88 84 LYS A N 1
ATOM 696 C CA . LYS A 1 84 ? 23.541 15.202 -21.141 1.00 55.88 84 LYS A CA 1
ATOM 697 C C . LYS A 1 84 ? 23.217 14.879 -19.685 1.00 55.88 84 LYS A C 1
ATOM 699 O O . LYS A 1 84 ? 23.816 15.442 -18.773 1.00 55.88 84 LYS A O 1
ATOM 704 N N . SER A 1 85 ? 22.245 14.004 -19.458 1.00 63.69 85 SER A N 1
ATOM 705 C CA . SER A 1 85 ? 22.056 13.428 -18.141 1.00 63.69 85 SER A CA 1
ATOM 706 C C . SER A 1 85 ? 23.317 12.639 -17.829 1.00 63.69 85 SER A C 1
ATOM 708 O O . SER A 1 85 ? 23.754 11.813 -18.625 1.00 63.69 85 SER A O 1
ATOM 710 N N . THR A 1 86 ? 23.921 12.923 -16.682 1.00 71.75 86 THR A N 1
ATOM 711 C CA . THR A 1 86 ? 25.088 12.191 -16.182 1.00 71.75 86 THR A CA 1
ATOM 712 C C . THR A 1 86 ? 24.751 10.749 -15.806 1.00 71.75 86 THR A C 1
ATOM 714 O O . THR A 1 86 ? 25.656 9.938 -15.661 1.00 71.75 86 THR A O 1
ATOM 717 N N . ILE A 1 87 ? 23.461 10.436 -15.644 1.00 71.25 87 ILE A N 1
ATOM 718 C CA . ILE A 1 87 ? 22.966 9.135 -15.198 1.00 71.25 87 ILE A CA 1
ATOM 719 C C . ILE A 1 87 ? 22.625 8.282 -16.416 1.00 71.25 87 ILE A C 1
ATOM 721 O O . ILE A 1 87 ? 21.827 8.700 -17.268 1.00 71.25 87 ILE A O 1
ATOM 725 N N . GLN A 1 88 ? 23.180 7.072 -16.459 1.00 73.06 88 GLN A N 1
ATOM 726 C CA . GLN A 1 88 ? 22.885 6.109 -17.512 1.00 73.06 88 GLN A CA 1
ATOM 727 C C . GLN A 1 88 ? 21.404 5.708 -17.462 1.00 73.06 88 GLN A C 1
ATOM 729 O O . GLN A 1 88 ? 20.810 5.561 -16.392 1.00 73.06 88 GLN A O 1
ATOM 734 N N . THR A 1 89 ? 20.766 5.535 -18.622 1.00 69.50 89 THR A N 1
ATOM 735 C CA . THR A 1 89 ? 19.323 5.240 -18.672 1.00 69.50 89 THR A CA 1
ATOM 736 C C . THR A 1 89 ? 18.971 3.929 -17.965 1.00 69.50 89 THR A C 1
ATOM 738 O O . THR A 1 89 ? 17.955 3.882 -17.275 1.00 69.50 89 THR A O 1
ATOM 741 N N . GLY A 1 90 ? 19.828 2.906 -18.058 1.00 68.88 90 GLY A N 1
ATOM 742 C CA . GLY A 1 90 ? 19.659 1.648 -17.321 1.00 68.88 90 GLY A CA 1
ATOM 743 C C . GLY A 1 90 ? 19.617 1.856 -15.803 1.00 68.88 90 GLY A C 1
ATOM 744 O O . GLY A 1 90 ? 18.669 1.422 -15.150 1.00 68.88 90 GLY A O 1
ATOM 745 N N . GLU A 1 91 ? 20.572 2.611 -15.248 1.00 71.06 91 GLU A N 1
ATOM 746 C CA . GLU A 1 91 ? 20.618 2.949 -13.815 1.00 71.06 91 GLU A CA 1
ATOM 747 C C . GLU A 1 91 ? 19.371 3.719 -13.363 1.00 71.06 91 GLU A C 1
ATOM 749 O O . GLU A 1 91 ? 18.803 3.442 -12.304 1.00 71.06 91 GLU A O 1
ATOM 754 N N . TYR A 1 92 ? 18.903 4.659 -14.187 1.00 78.88 92 TYR A N 1
ATOM 755 C CA . TYR A 1 92 ? 17.680 5.408 -13.913 1.00 78.88 92 TYR A CA 1
ATOM 756 C C . TYR A 1 92 ? 16.445 4.500 -13.866 1.00 78.88 92 TYR A C 1
ATOM 758 O O . TYR A 1 92 ? 15.650 4.575 -12.925 1.00 78.88 92 TYR A O 1
ATOM 766 N N . LEU A 1 93 ? 16.267 3.646 -14.879 1.00 72.94 93 LEU A N 1
ATOM 767 C CA . LEU A 1 93 ? 15.125 2.735 -14.953 1.00 72.94 93 LEU A CA 1
ATOM 768 C C . LEU A 1 93 ? 15.138 1.763 -13.775 1.00 72.94 93 LEU A C 1
ATOM 770 O O . LEU A 1 93 ? 14.125 1.629 -13.087 1.00 72.94 93 LEU A O 1
ATOM 774 N N . ARG A 1 94 ? 16.299 1.169 -13.483 1.00 74.81 94 ARG A N 1
ATOM 775 C CA . ARG A 1 94 ? 16.500 0.293 -12.328 1.00 74.81 94 ARG A CA 1
ATOM 776 C C . ARG A 1 94 ? 16.085 0.976 -11.028 1.00 74.81 94 ARG A C 1
ATOM 778 O O . ARG A 1 94 ? 15.263 0.427 -10.297 1.00 74.81 94 ARG A O 1
ATOM 785 N N . TYR A 1 95 ? 16.576 2.190 -10.773 1.00 83.06 95 TYR A N 1
ATOM 786 C CA . TYR A 1 95 ? 16.227 2.953 -9.574 1.00 83.06 95 TYR A CA 1
ATOM 787 C C . TYR A 1 95 ? 14.710 3.141 -9.421 1.00 83.06 95 TYR A C 1
ATOM 789 O O . TYR A 1 95 ? 14.150 2.922 -8.344 1.00 83.06 95 TYR A O 1
ATOM 797 N N . HIS A 1 96 ? 14.015 3.529 -10.493 1.00 83.75 96 HIS A N 1
ATOM 798 C CA . HIS A 1 96 ? 12.574 3.768 -10.423 1.00 83.75 96 HIS A CA 1
ATOM 799 C C . HIS A 1 96 ? 11.753 2.482 -10.295 1.00 83.75 96 HIS A C 1
ATOM 801 O O . HIS A 1 96 ? 10.742 2.490 -9.587 1.00 83.75 96 HIS A O 1
ATOM 807 N N . ILE A 1 97 ? 12.191 1.384 -10.914 1.00 79.88 97 ILE A N 1
ATOM 808 C CA . ILE A 1 97 ? 11.563 0.066 -10.768 1.00 79.88 97 ILE A CA 1
ATOM 809 C C . ILE A 1 97 ? 11.747 -0.451 -9.329 1.00 79.88 97 ILE A C 1
ATOM 811 O O . ILE A 1 97 ? 10.770 -0.839 -8.685 1.00 79.88 97 ILE A O 1
ATOM 815 N N . GLU A 1 98 ? 12.966 -0.398 -8.783 1.00 81.25 98 GLU A N 1
ATOM 816 C CA . GLU A 1 98 ? 13.252 -0.767 -7.388 1.00 81.25 98 GLU A CA 1
ATOM 817 C C . GLU A 1 98 ? 12.405 0.059 -6.413 1.00 81.25 98 GLU A C 1
ATOM 819 O O . GLU A 1 98 ? 11.721 -0.489 -5.543 1.00 81.25 98 GLU A O 1
ATOM 824 N N . ASN A 1 99 ? 12.392 1.383 -6.594 1.00 86.19 99 ASN A N 1
ATOM 825 C CA . ASN A 1 99 ? 11.598 2.284 -5.770 1.00 86.19 99 ASN A CA 1
ATOM 826 C C . ASN A 1 99 ? 10.102 1.956 -5.869 1.00 86.19 99 ASN A C 1
ATOM 828 O O . ASN A 1 99 ? 9.433 1.914 -4.841 1.00 86.19 99 ASN A O 1
ATOM 832 N N . TYR A 1 100 ? 9.566 1.658 -7.058 1.00 86.94 100 TYR A N 1
ATOM 833 C CA . TYR A 1 100 ? 8.167 1.244 -7.198 1.00 86.94 100 TYR A CA 1
ATOM 834 C C . TYR A 1 100 ? 7.854 0.024 -6.319 1.00 86.94 100 TYR A C 1
ATOM 836 O O . TYR A 1 100 ? 6.928 0.060 -5.506 1.00 86.94 100 TYR A O 1
ATOM 844 N N . PHE A 1 101 ? 8.659 -1.034 -6.402 1.00 84.12 101 PHE A N 1
ATOM 845 C CA . PHE A 1 101 ? 8.399 -2.257 -5.643 1.00 84.12 101 PHE A CA 1
ATOM 846 C C . PHE A 1 101 ? 8.603 -2.106 -4.133 1.00 84.12 101 PHE A C 1
ATOM 848 O O . PHE A 1 101 ? 7.851 -2.695 -3.350 1.00 84.12 101 PHE A O 1
ATOM 855 N N . LEU A 1 102 ? 9.544 -1.265 -3.702 1.00 86.50 102 LEU A N 1
ATOM 856 C CA . LEU A 1 102 ? 9.669 -0.882 -2.294 1.00 86.50 102 LEU A CA 1
ATOM 857 C C . LEU A 1 102 ? 8.396 -0.183 -1.793 1.00 86.50 102 LEU A C 1
ATOM 859 O O . LEU A 1 102 ? 7.888 -0.510 -0.716 1.00 86.50 102 LEU A O 1
ATOM 863 N N . ARG A 1 103 ? 7.808 0.715 -2.592 1.00 89.88 103 ARG A N 1
ATOM 864 C CA . ARG A 1 103 ? 6.571 1.423 -2.222 1.00 89.88 103 ARG A CA 1
ATOM 865 C C . ARG A 1 103 ? 5.358 0.499 -2.123 1.00 89.88 103 ARG A C 1
ATOM 867 O O . ARG A 1 103 ? 4.522 0.727 -1.253 1.00 89.88 103 ARG A O 1
ATOM 874 N N . VAL A 1 104 ? 5.285 -0.573 -2.918 1.00 86.75 104 VAL A N 1
ATOM 875 C CA . VAL A 1 104 ? 4.226 -1.593 -2.766 1.00 86.75 104 VAL A CA 1
ATOM 876 C C . VAL A 1 104 ? 4.302 -2.253 -1.383 1.00 86.75 104 VAL A C 1
ATOM 878 O O . VAL A 1 104 ? 3.279 -2.445 -0.730 1.00 86.75 104 VAL A O 1
ATOM 881 N N . THR A 1 105 ? 5.505 -2.547 -0.879 1.00 88.69 105 THR A N 1
ATOM 882 C CA . THR A 1 105 ? 5.645 -3.092 0.485 1.00 88.69 105 THR A CA 1
ATOM 883 C C . THR A 1 105 ? 5.298 -2.064 1.563 1.00 88.69 105 THR A C 1
ATOM 885 O O . THR A 1 105 ? 4.596 -2.396 2.516 1.00 88.69 105 THR A O 1
ATOM 888 N N . THR A 1 106 ? 5.681 -0.796 1.363 1.00 92.44 106 THR A N 1
ATOM 889 C CA . THR A 1 106 ? 5.296 0.310 2.257 1.00 92.44 106 THR A CA 1
ATOM 890 C C . THR A 1 106 ? 3.777 0.458 2.359 1.00 92.44 106 THR A C 1
ATOM 892 O O . THR A 1 106 ? 3.263 0.723 3.443 1.00 92.44 106 THR A O 1
ATOM 895 N N . TYR A 1 107 ? 3.049 0.255 1.257 1.00 91.50 107 TYR A N 1
ATOM 896 C CA . TYR A 1 107 ? 1.588 0.289 1.253 1.00 91.50 107 TYR A CA 1
ATOM 897 C C . TYR A 1 107 ? 0.990 -0.743 2.225 1.00 91.50 107 TYR A C 1
ATOM 899 O O . TYR A 1 107 ? 0.165 -0.368 3.056 1.00 91.50 107 TYR A O 1
ATOM 907 N N . LYS A 1 108 ? 1.464 -2.001 2.223 1.00 93.06 108 LYS A N 1
ATOM 908 C CA . LYS A 1 108 ? 1.009 -3.019 3.195 1.00 93.06 108 LYS A CA 1
ATOM 909 C C . LYS A 1 108 ? 1.229 -2.576 4.635 1.00 93.06 108 LYS A C 1
ATOM 911 O O . LYS A 1 108 ? 0.303 -2.646 5.442 1.00 93.06 108 LYS A O 1
ATOM 916 N N . ASP A 1 109 ? 2.427 -2.099 4.957 1.00 94.50 109 ASP A N 1
ATOM 917 C CA . ASP A 1 109 ? 2.745 -1.660 6.318 1.00 94.50 109 ASP A CA 1
ATOM 918 C C . ASP A 1 109 ? 1.835 -0.510 6.768 1.00 94.50 109 ASP A C 1
ATOM 920 O O . ASP A 1 109 ? 1.384 -0.470 7.916 1.00 94.50 109 ASP A O 1
ATOM 924 N N . GLN A 1 110 ? 1.513 0.406 5.853 1.00 95.00 110 GLN A N 1
ATOM 925 C CA . GLN A 1 110 ? 0.608 1.513 6.132 1.00 95.00 110 GLN A CA 1
ATOM 926 C C . GLN A 1 110 ? -0.848 1.070 6.324 1.00 95.00 110 GLN A C 1
ATOM 928 O O . GLN A 1 110 ? -1.520 1.639 7.187 1.00 95.00 110 GLN A O 1
ATOM 933 N N . ILE A 1 111 ? -1.320 0.053 5.593 1.00 94.25 111 ILE A N 1
ATOM 934 C CA . ILE A 1 111 ? -2.644 -0.559 5.801 1.00 94.25 111 ILE A CA 1
ATOM 935 C C . ILE A 1 111 ? -2.727 -1.229 7.175 1.00 94.25 111 ILE A C 1
ATOM 937 O O . ILE A 1 111 ? -3.692 -1.013 7.906 1.00 94.25 111 ILE A O 1
ATOM 941 N N . LEU A 1 112 ? -1.696 -1.977 7.579 1.00 95.44 112 LEU A N 1
ATOM 942 C CA . LEU A 1 112 ? -1.646 -2.599 8.908 1.00 95.44 112 LEU A CA 1
ATOM 943 C C . LEU A 1 112 ? -1.669 -1.552 10.032 1.00 95.44 112 LEU A C 1
ATOM 945 O O . LEU A 1 112 ? -2.325 -1.739 11.056 1.00 95.44 112 LEU A O 1
ATOM 949 N N . GLN A 1 113 ? -0.970 -0.431 9.843 1.00 95.56 113 GLN A N 1
ATOM 950 C CA . GLN A 1 113 ? -1.015 0.695 10.779 1.00 95.56 113 GLN A CA 1
ATOM 951 C C . GLN A 1 113 ? -2.395 1.357 10.821 1.00 95.56 113 GLN A C 1
ATOM 953 O O . GLN A 1 113 ? -2.857 1.697 11.908 1.00 95.56 113 GLN A O 1
ATOM 958 N N . LEU A 1 114 ? -3.062 1.521 9.674 1.00 91.81 114 LEU A N 1
ATOM 959 C CA . LEU A 1 114 ? -4.425 2.049 9.628 1.00 91.81 114 LEU A CA 1
ATOM 960 C C . LEU A 1 114 ? -5.389 1.132 10.387 1.00 91.81 114 LEU A C 1
ATOM 962 O O . LEU A 1 114 ? -6.139 1.622 11.222 1.00 91.81 114 LEU A O 1
ATOM 966 N N . PHE A 1 115 ? -5.309 -0.183 10.170 1.00 91.56 115 PHE A N 1
ATOM 967 C CA . PHE A 1 115 ? -6.100 -1.171 10.907 1.00 91.56 115 PHE A CA 1
ATOM 968 C C . PHE A 1 115 ? -5.880 -1.058 12.425 1.00 91.56 115 PHE A C 1
ATOM 970 O O . PHE A 1 115 ? -6.833 -0.949 13.192 1.00 91.56 115 PHE A O 1
ATOM 977 N N . ASN A 1 116 ? -4.616 -1.012 12.860 1.00 92.88 116 ASN A N 1
ATOM 978 C CA . ASN A 1 116 ? -4.251 -0.839 14.269 1.00 92.88 116 ASN A CA 1
ATOM 979 C C . ASN A 1 116 ? -4.849 0.438 14.884 1.00 92.88 116 ASN A C 1
ATOM 981 O O . ASN A 1 116 ? -5.274 0.420 16.038 1.00 92.88 116 ASN A O 1
ATOM 985 N N . LEU A 1 117 ? -4.865 1.538 14.120 1.00 89.06 117 LEU A N 1
ATOM 986 C CA . LEU A 1 117 ? -5.441 2.811 14.546 1.00 89.06 117 LEU A CA 1
ATOM 987 C C . LEU A 1 117 ? -6.969 2.745 14.611 1.00 89.06 117 LEU A C 1
ATOM 989 O O . LEU A 1 117 ? -7.515 3.094 15.648 1.00 89.06 117 LEU A O 1
ATOM 993 N N . VAL A 1 118 ? -7.642 2.277 13.555 1.00 84.81 118 VAL A N 1
ATOM 994 C CA . VAL A 1 118 ? -9.116 2.221 13.468 1.00 84.81 118 VAL A CA 1
ATOM 995 C C . VAL A 1 118 ? -9.724 1.340 14.559 1.00 84.81 118 VAL A C 1
ATOM 997 O O . VAL A 1 118 ? -10.761 1.679 15.118 1.00 84.81 118 VAL A O 1
ATOM 1000 N N . HIS A 1 119 ? -9.065 0.235 14.902 1.00 84.56 119 HIS A N 1
ATOM 1001 C CA . HIS A 1 119 ? -9.530 -0.661 15.962 1.00 84.56 119 HIS A CA 1
ATOM 1002 C C . HIS A 1 119 ? -8.956 -0.334 17.343 1.00 84.56 119 HIS A C 1
ATOM 1004 O O . HIS A 1 119 ? -9.192 -1.087 18.283 1.00 84.56 119 HIS A O 1
ATOM 1010 N N . ALA A 1 120 ? -8.194 0.760 17.474 1.00 85.50 120 ALA A N 1
ATOM 1011 C CA . ALA A 1 120 ? -7.578 1.181 18.732 1.00 85.50 120 ALA A CA 1
ATOM 1012 C C . ALA A 1 120 ? -6.807 0.046 19.445 1.00 85.50 120 ALA A C 1
ATOM 1014 O O . ALA A 1 120 ? -6.850 -0.093 20.661 1.00 85.50 120 ALA A O 1
ATOM 1015 N N . LEU A 1 121 ? -6.076 -0.786 18.694 1.00 86.19 121 LEU A N 1
ATOM 1016 C CA . LEU A 1 121 ? -5.402 -1.966 19.262 1.00 86.19 121 LEU A CA 1
ATOM 1017 C C . LEU A 1 121 ? -4.101 -1.627 20.008 1.00 86.19 121 LEU A C 1
ATOM 1019 O O . LEU A 1 121 ? -3.529 -2.495 20.666 1.00 86.19 121 LEU A O 1
ATOM 1023 N N . GLU A 1 122 ? -3.620 -0.385 19.878 1.00 89.62 122 GLU A N 1
ATOM 1024 C CA . GLU A 1 122 ? -2.447 0.171 20.575 1.00 89.62 122 GLU A CA 1
ATOM 1025 C C . GLU A 1 122 ? -1.152 -0.651 20.408 1.00 89.62 122 GLU A C 1
ATOM 1027 O O . GLU A 1 122 ? -0.205 -0.546 21.191 1.00 89.62 122 GLU A O 1
ATOM 1032 N N . ILE A 1 123 ? -1.049 -1.446 19.339 1.00 93.38 123 ILE A N 1
ATOM 1033 C CA . ILE A 1 123 ? 0.149 -2.240 19.080 1.00 93.38 123 ILE A CA 1
ATOM 1034 C C . ILE A 1 123 ? 1.245 -1.329 18.523 1.00 93.38 123 ILE A C 1
ATOM 1036 O O . ILE A 1 123 ? 1.068 -0.646 17.513 1.00 93.38 123 ILE A O 1
ATOM 1040 N N . LYS A 1 124 ? 2.419 -1.336 19.160 1.00 93.94 124 LYS A N 1
ATOM 1041 C CA . LYS A 1 124 ? 3.594 -0.608 18.668 1.00 93.94 124 LYS A CA 1
ATOM 1042 C C . LYS A 1 124 ? 4.151 -1.269 17.403 1.00 93.94 124 LYS A C 1
ATOM 1044 O O . LYS A 1 124 ? 4.392 -2.479 17.381 1.00 93.94 124 LYS A O 1
ATOM 1049 N N . SER A 1 125 ? 4.410 -0.465 16.373 1.00 93.19 125 SER A N 1
ATOM 1050 C CA . SER A 1 125 ? 5.074 -0.914 15.144 1.00 93.19 125 SER A CA 1
ATOM 1051 C C . SER A 1 125 ? 6.486 -1.445 15.421 1.00 93.19 125 SER A C 1
ATOM 1053 O O . SER A 1 125 ? 7.188 -0.950 16.303 1.00 93.19 125 SER A O 1
ATOM 1055 N N . GLY A 1 126 ? 6.907 -2.463 14.667 1.00 92.31 126 GLY A N 1
ATOM 1056 C CA . GLY A 1 126 ? 8.227 -3.081 14.799 1.00 92.31 126 GLY A CA 1
ATOM 1057 C C . GLY A 1 126 ? 8.257 -4.529 14.312 1.00 92.31 126 GLY A C 1
ATOM 1058 O O . GLY A 1 126 ? 7.362 -4.984 13.598 1.00 92.31 126 GLY A O 1
ATOM 1059 N N . LEU A 1 127 ? 9.284 -5.275 14.723 1.00 92.31 127 LEU A N 1
ATOM 1060 C CA . LEU A 1 127 ? 9.435 -6.680 14.350 1.00 92.31 127 LEU A CA 1
ATOM 1061 C C . LEU A 1 127 ? 8.208 -7.502 14.788 1.00 92.31 127 LEU A C 1
ATOM 1063 O O . LEU A 1 127 ? 7.773 -7.446 15.944 1.00 92.31 127 LEU A O 1
ATOM 1067 N N . GLY A 1 128 ? 7.648 -8.264 13.845 1.00 93.44 128 GLY A N 1
ATOM 1068 C CA . GLY A 1 128 ? 6.474 -9.104 14.080 1.00 93.44 128 GLY A CA 1
ATOM 1069 C C . GLY A 1 128 ? 5.167 -8.331 14.278 1.00 93.44 128 GLY A C 1
ATOM 1070 O O . GLY A 1 128 ? 4.231 -8.897 14.837 1.00 93.44 128 GLY A O 1
ATOM 1071 N N . PHE A 1 129 ? 5.091 -7.065 13.846 1.00 95.31 129 PHE A N 1
ATOM 1072 C CA . PHE A 1 129 ? 3.896 -6.224 13.985 1.00 95.31 129 PHE A CA 1
ATOM 1073 C C . PHE A 1 129 ? 2.623 -6.904 13.469 1.00 95.31 129 PHE A C 1
ATOM 1075 O O . PHE A 1 129 ? 1.649 -7.004 14.207 1.00 95.31 129 PHE A O 1
ATOM 1082 N N . GLU A 1 130 ? 2.660 -7.470 12.261 1.00 95.62 130 GLU A N 1
ATOM 1083 C CA . GLU A 1 130 ? 1.515 -8.184 11.686 1.00 95.62 130 GLU A CA 1
ATOM 1084 C C . GLU A 1 130 ? 1.066 -9.371 12.554 1.00 95.62 130 GLU A C 1
ATOM 1086 O O . GLU A 1 130 ? -0.121 -9.529 12.815 1.00 95.62 130 GLU A O 1
ATOM 1091 N N . LYS A 1 131 ? 2.005 -10.180 13.068 1.00 95.62 131 LYS A N 1
ATOM 1092 C CA . LYS A 1 131 ? 1.680 -11.326 13.937 1.00 95.62 131 LYS A CA 1
ATOM 1093 C C . LYS A 1 131 ? 1.007 -10.875 15.235 1.00 95.62 131 LYS A C 1
ATOM 1095 O O . LYS A 1 131 ? 0.066 -11.517 15.695 1.00 95.62 131 LYS A O 1
ATOM 1100 N N . LYS A 1 132 ? 1.485 -9.769 15.816 1.00 96.31 132 LYS A N 1
ATOM 1101 C CA . LYS A 1 132 ? 0.893 -9.169 17.021 1.00 96.31 132 LYS A CA 1
ATOM 1102 C C . LYS A 1 132 ? -0.514 -8.646 16.739 1.00 96.31 132 LYS A C 1
ATOM 1104 O O . LYS A 1 132 ? -1.410 -8.920 17.529 1.00 96.31 132 LYS A O 1
ATOM 1109 N N . LEU A 1 133 ? -0.711 -7.962 15.608 1.00 95.44 133 LEU A N 1
ATOM 1110 C CA . LEU A 1 133 ? -2.032 -7.505 15.177 1.00 95.44 133 LEU A CA 1
ATOM 1111 C C . LEU A 1 133 ? -2.990 -8.667 14.952 1.00 95.44 133 LEU A C 1
ATOM 1113 O O . LEU A 1 133 ? -4.097 -8.615 15.463 1.00 95.44 133 LEU A O 1
ATOM 1117 N N . ARG A 1 134 ? -2.553 -9.731 14.272 1.00 95.31 134 ARG A N 1
ATOM 1118 C CA . ARG A 1 134 ? -3.374 -10.922 14.030 1.00 95.31 134 ARG A CA 1
ATOM 1119 C C . ARG A 1 134 ? -3.854 -11.554 15.328 1.00 95.31 134 ARG A C 1
ATOM 1121 O O . ARG A 1 134 ? -5.039 -11.821 15.486 1.00 95.31 134 ARG A O 1
ATOM 1128 N N . LYS A 1 135 ? -2.935 -11.748 16.280 1.00 94.19 135 LYS A N 1
ATOM 1129 C CA . LYS A 1 135 ? -3.270 -12.276 17.606 1.00 94.19 135 LYS A CA 1
ATOM 1130 C C . LYS A 1 135 ? -4.298 -11.384 18.306 1.00 94.19 135 LYS A C 1
ATOM 1132 O O . LYS A 1 135 ? -5.285 -11.889 18.823 1.00 94.19 135 LYS A O 1
ATOM 1137 N N . LYS A 1 136 ? -4.086 -10.065 18.281 1.00 92.38 136 LYS A N 1
ATOM 1138 C CA . LYS A 1 136 ? -4.984 -9.103 18.924 1.00 92.38 136 LYS A CA 1
ATOM 1139 C C . LYS A 1 136 ? -6.356 -9.052 18.243 1.00 92.38 136 LYS A C 1
ATOM 1141 O O . LYS A 1 136 ? -7.370 -9.066 18.922 1.00 92.38 136 LYS A O 1
ATOM 1146 N N . ALA A 1 137 ? -6.399 -9.064 16.915 1.00 91.31 137 ALA A N 1
ATOM 1147 C CA . ALA A 1 137 ? -7.636 -9.130 16.148 1.00 91.31 137 ALA A CA 1
ATOM 1148 C C . ALA A 1 137 ? -8.444 -10.386 16.499 1.00 91.31 137 ALA A C 1
ATOM 1150 O O . ALA A 1 137 ? -9.643 -10.281 16.734 1.00 91.31 137 ALA A O 1
ATOM 1151 N N . LEU A 1 138 ? -7.785 -11.544 16.623 1.00 91.06 138 LEU A N 1
ATOM 1152 C CA . LEU A 1 138 ? -8.426 -12.789 17.046 1.00 91.06 138 LEU A CA 1
ATOM 1153 C C . LEU A 1 138 ? -8.985 -12.700 18.476 1.00 91.06 138 LEU A C 1
ATOM 1155 O O . LEU A 1 138 ? -10.128 -13.080 18.696 1.00 91.06 138 LEU A O 1
ATOM 1159 N N . GLU A 1 139 ? -8.217 -12.157 19.429 1.00 91.38 139 GLU A N 1
ATOM 1160 C CA . GLU A 1 139 ? -8.676 -11.928 20.814 1.00 91.38 139 GLU A CA 1
ATOM 1161 C C . GLU A 1 139 ? -9.940 -11.053 20.881 1.00 91.38 139 GLU A C 1
ATOM 1163 O O . GLU A 1 139 ? -10.765 -11.229 21.773 1.00 91.38 139 GLU A O 1
ATOM 1168 N N . HIS A 1 140 ? -10.095 -10.124 19.934 1.00 84.12 140 HIS A N 1
ATOM 1169 C CA . HIS A 1 140 ? -11.236 -9.213 19.835 1.00 84.12 140 HIS A CA 1
ATOM 1170 C C . HIS A 1 140 ? -12.298 -9.658 18.808 1.00 84.12 140 HIS A C 1
ATOM 1172 O O . HIS A 1 140 ? -13.204 -8.883 18.513 1.00 84.12 140 HIS A O 1
ATOM 1178 N N . ASN A 1 141 ? -12.209 -10.880 18.263 1.00 86.75 141 ASN A N 1
ATOM 1179 C CA . ASN A 1 141 ? -13.110 -11.417 17.229 1.00 86.75 141 ASN A CA 1
ATOM 1180 C C . ASN A 1 141 ? -13.248 -10.526 15.971 1.00 86.75 141 ASN A C 1
ATOM 1182 O O . ASN A 1 141 ? -14.294 -10.480 15.328 1.00 86.75 141 ASN A O 1
ATOM 1186 N N . ILE A 1 142 ? -12.182 -9.818 15.585 1.00 86.00 142 ILE A N 1
ATOM 1187 C CA . ILE A 1 142 ? -12.162 -8.940 14.407 1.00 86.00 142 ILE A CA 1
ATOM 1188 C C . ILE A 1 142 ? -11.806 -9.764 13.162 1.00 86.00 142 ILE A C 1
ATOM 1190 O O . ILE A 1 142 ? -10.665 -9.768 12.694 1.00 86.00 142 ILE A O 1
ATOM 1194 N N . HIS A 1 143 ? -12.795 -10.463 12.603 1.00 84.62 143 HIS A N 1
ATOM 1195 C CA . HIS A 1 143 ? -12.623 -11.321 11.420 1.00 84.62 143 HIS A CA 1
ATOM 1196 C C . HIS A 1 143 ? -12.155 -10.564 10.164 1.00 84.62 143 HIS A C 1
ATOM 1198 O O . HIS A 1 143 ? -11.509 -11.141 9.288 1.00 84.62 143 HIS A O 1
ATOM 1204 N N . ALA A 1 144 ? -12.423 -9.256 10.093 1.00 83.94 144 ALA A N 1
ATOM 1205 C CA . ALA A 1 144 ? -12.007 -8.396 8.988 1.00 83.94 144 ALA A CA 1
ATOM 1206 C C . ALA A 1 144 ? -10.480 -8.340 8.789 1.00 83.94 144 ALA A C 1
ATOM 1208 O O . ALA A 1 144 ? -10.025 -8.087 7.673 1.00 83.94 144 ALA A O 1
ATOM 1209 N N . PHE A 1 145 ? -9.679 -8.593 9.834 1.00 89.62 145 PHE A N 1
ATOM 1210 C CA . PHE A 1 145 ? -8.218 -8.519 9.738 1.00 89.62 145 PHE A CA 1
ATOM 1211 C C . PHE A 1 145 ? -7.656 -9.486 8.696 1.00 89.62 145 PHE A C 1
ATOM 1213 O O . PHE A 1 145 ? -6.896 -9.074 7.820 1.00 89.62 145 PHE A O 1
ATOM 1220 N N . ASP A 1 146 ? -8.041 -10.760 8.772 1.00 89.31 146 ASP A N 1
ATOM 1221 C CA . ASP A 1 146 ? -7.503 -11.789 7.884 1.00 89.31 146 ASP A CA 1
ATOM 1222 C C . ASP A 1 146 ? -7.909 -11.524 6.431 1.00 89.31 146 ASP A C 1
ATOM 1224 O O . ASP A 1 146 ? -7.076 -11.642 5.535 1.00 89.31 146 ASP A O 1
ATOM 1228 N N . LEU A 1 147 ? -9.142 -11.055 6.204 1.00 87.81 147 LEU A N 1
ATOM 1229 C CA . LEU A 1 147 ? -9.619 -10.646 4.881 1.00 87.81 147 LEU A CA 1
ATOM 1230 C C . LEU A 1 147 ? -8.772 -9.501 4.303 1.00 87.81 147 LEU A C 1
ATOM 1232 O O . LEU A 1 147 ? -8.310 -9.584 3.161 1.00 87.81 147 LEU A O 1
ATOM 1236 N N . ILE A 1 148 ? -8.526 -8.450 5.094 1.00 88.44 148 ILE A N 1
ATOM 1237 C CA . ILE A 1 148 ? -7.704 -7.305 4.682 1.00 88.44 148 ILE A CA 1
ATOM 1238 C C . ILE A 1 148 ? -6.278 -7.765 4.372 1.00 88.44 148 ILE A C 1
ATOM 1240 O O . ILE A 1 148 ? -5.762 -7.476 3.290 1.00 88.44 148 ILE A O 1
ATOM 1244 N N . VAL A 1 149 ? -5.647 -8.518 5.276 1.00 89.69 149 VAL A N 1
ATOM 1245 C CA . VAL A 1 149 ? -4.258 -8.959 5.101 1.00 89.69 149 VAL A CA 1
ATOM 1246 C C . VAL A 1 149 ? -4.109 -9.870 3.890 1.00 89.69 149 VAL A C 1
ATOM 1248 O O . VAL A 1 149 ? -3.238 -9.610 3.063 1.00 89.69 149 VAL A O 1
ATOM 1251 N N . SER A 1 150 ? -4.971 -10.874 3.724 1.00 89.00 150 SER A N 1
ATOM 1252 C CA . SER A 1 150 ? -4.911 -11.778 2.572 1.00 89.00 150 SER A CA 1
ATOM 1253 C C . SER A 1 150 ? -5.102 -11.044 1.243 1.00 89.00 150 SER A C 1
ATOM 1255 O O . SER A 1 150 ? -4.430 -11.369 0.259 1.00 89.00 150 SER A O 1
ATOM 1257 N N . SER A 1 151 ? -5.954 -10.013 1.207 1.00 86.06 151 SER A N 1
ATOM 1258 C CA . SER A 1 151 ? -6.137 -9.197 0.002 1.00 86.06 151 SER A CA 1
ATOM 1259 C C . SER A 1 151 ? -4.851 -8.447 -0.387 1.00 86.06 151 SER A C 1
ATOM 1261 O O . SER A 1 151 ? -4.426 -8.490 -1.542 1.00 86.06 151 SER A O 1
ATOM 1263 N N . VAL A 1 152 ? -4.158 -7.850 0.588 1.00 85.19 152 VAL A N 1
ATOM 1264 C CA . VAL A 1 152 ? -2.900 -7.121 0.370 1.00 85.19 152 VAL A CA 1
ATOM 1265 C C . VAL A 1 152 ? -1.740 -8.075 0.066 1.00 85.19 152 VAL A C 1
ATOM 1267 O O . VAL A 1 152 ? -0.880 -7.781 -0.765 1.00 85.19 152 VAL A O 1
ATOM 1270 N N . GLU A 1 153 ? -1.705 -9.244 0.704 1.00 88.81 153 GLU A N 1
ATOM 1271 C CA . GLU A 1 153 ? -0.705 -10.277 0.428 1.00 88.81 153 GLU A CA 1
ATOM 1272 C C . GLU A 1 153 ? -0.823 -10.836 -0.982 1.00 88.81 153 GLU A C 1
ATOM 1274 O O . GLU A 1 153 ? 0.203 -11.073 -1.614 1.00 88.81 153 GLU A O 1
ATOM 1279 N N . THR A 1 154 ? -2.043 -10.970 -1.503 1.00 86.19 154 THR A N 1
ATOM 1280 C CA . THR A 1 154 ? -2.275 -11.372 -2.895 1.00 86.19 154 THR A CA 1
ATOM 1281 C C . THR A 1 154 ? -1.657 -10.363 -3.865 1.00 86.19 154 THR A C 1
ATOM 1283 O O . THR A 1 154 ? -0.980 -10.759 -4.813 1.00 86.19 154 THR A O 1
ATOM 1286 N N . LEU A 1 155 ? -1.800 -9.060 -3.598 1.00 80.44 155 LEU A N 1
ATOM 1287 C CA . LEU A 1 155 ? -1.170 -8.005 -4.404 1.00 80.44 155 LEU A CA 1
ATOM 1288 C C . LEU A 1 155 ? 0.362 -8.059 -4.321 1.00 80.44 155 LEU A C 1
ATOM 1290 O O . LEU A 1 155 ? 1.053 -7.970 -5.336 1.00 80.44 155 LEU A O 1
ATOM 1294 N N . ILE A 1 156 ? 0.911 -8.259 -3.121 1.00 83.56 156 ILE A N 1
ATOM 1295 C CA . ILE A 1 156 ? 2.363 -8.376 -2.933 1.00 83.56 156 ILE A CA 1
ATOM 1296 C C . ILE A 1 156 ? 2.917 -9.650 -3.566 1.00 83.56 156 ILE A C 1
ATOM 1298 O O . ILE A 1 156 ? 4.029 -9.624 -4.089 1.00 83.56 156 ILE A O 1
ATOM 1302 N N . ALA A 1 157 ? 2.179 -10.758 -3.540 1.00 82.81 157 ALA A N 1
ATOM 1303 C CA . ALA A 1 157 ? 2.614 -12.024 -4.116 1.00 82.81 157 ALA A CA 1
ATOM 1304 C C . ALA A 1 157 ? 2.847 -11.916 -5.629 1.00 82.81 157 ALA A C 1
ATOM 1306 O O . ALA A 1 157 ? 3.795 -12.520 -6.120 1.00 82.81 157 ALA A O 1
ATOM 1307 N N . LYS A 1 158 ? 2.061 -11.094 -6.341 1.00 77.25 158 LYS A N 1
ATOM 1308 C CA . LYS A 1 158 ? 2.280 -10.789 -7.768 1.00 77.25 158 LYS A CA 1
ATOM 1309 C C . LYS A 1 158 ? 3.589 -10.028 -8.002 1.00 77.25 158 LYS A C 1
ATOM 1311 O O . LYS A 1 158 ? 4.317 -10.285 -8.949 1.00 77.25 158 LYS A O 1
ATOM 1316 N N . VAL A 1 159 ? 3.915 -9.121 -7.088 1.00 73.69 159 VAL A N 1
ATOM 1317 C CA . VAL A 1 159 ? 5.056 -8.202 -7.187 1.00 73.69 159 VAL A CA 1
ATOM 1318 C C . VAL A 1 159 ? 6.375 -8.818 -6.696 1.00 73.69 159 VAL A C 1
ATOM 1320 O O . VAL A 1 159 ? 7.464 -8.481 -7.168 1.00 73.69 159 VAL A O 1
ATOM 1323 N N . LYS A 1 160 ? 6.300 -9.722 -5.718 1.00 76.31 160 LYS A N 1
ATOM 1324 C CA . LYS A 1 160 ? 7.455 -10.288 -5.016 1.00 76.31 160 LYS A CA 1
ATOM 1325 C C . LYS A 1 160 ? 8.448 -11.017 -5.936 1.00 76.31 160 LYS A C 1
ATOM 1327 O O . LYS A 1 160 ? 9.641 -10.804 -5.719 1.00 76.31 160 LYS A O 1
ATOM 1332 N N . PRO A 1 161 ? 8.035 -11.829 -6.933 1.00 72.38 161 PRO A N 1
ATOM 1333 C CA . PRO A 1 161 ? 8.962 -12.455 -7.874 1.00 72.38 161 PRO A CA 1
ATOM 1334 C C . PRO A 1 161 ? 9.803 -11.424 -8.626 1.00 72.38 161 PRO A C 1
ATOM 1336 O O . PRO A 1 161 ? 11.023 -11.554 -8.668 1.00 72.38 161 PRO A O 1
ATOM 1339 N N . ILE A 1 162 ? 9.170 -10.353 -9.113 1.00 69.44 162 ILE A N 1
ATOM 1340 C CA . ILE A 1 162 ? 9.838 -9.293 -9.877 1.00 69.44 162 ILE A CA 1
ATOM 1341 C C . ILE A 1 162 ? 10.842 -8.557 -8.985 1.00 69.44 162 ILE A C 1
ATOM 1343 O O . ILE A 1 162 ? 12.015 -8.428 -9.324 1.00 69.44 162 ILE A O 1
ATOM 1347 N N . ARG A 1 163 ? 10.419 -8.159 -7.778 1.00 68.88 163 ARG A N 1
ATOM 1348 C CA . ARG A 1 163 ? 11.306 -7.529 -6.788 1.00 68.88 163 ARG A CA 1
ATOM 1349 C C . ARG A 1 163 ? 12.492 -8.424 -6.419 1.00 68.88 163 ARG A C 1
ATOM 1351 O O . ARG A 1 163 ? 13.607 -7.935 -6.293 1.00 68.88 163 ARG A O 1
ATOM 1358 N N . ASN A 1 164 ? 12.251 -9.713 -6.185 1.00 67.25 164 ASN A N 1
ATOM 1359 C CA . ASN A 1 164 ? 13.302 -10.655 -5.804 1.00 67.25 164 ASN A CA 1
ATOM 1360 C C . ASN A 1 164 ? 14.308 -10.860 -6.940 1.00 67.25 164 ASN A C 1
ATOM 1362 O O . ASN A 1 164 ? 15.502 -10.893 -6.663 1.00 67.25 164 ASN A O 1
ATOM 1366 N N . LYS A 1 165 ? 13.842 -10.931 -8.193 1.00 63.97 165 LYS A N 1
ATOM 1367 C CA . LYS A 1 165 ? 14.706 -10.964 -9.378 1.00 63.97 165 LYS A CA 1
ATOM 1368 C C . LYS A 1 165 ? 15.633 -9.745 -9.407 1.00 63.97 165 LYS A C 1
ATOM 1370 O O . LYS A 1 165 ? 16.845 -9.893 -9.484 1.00 63.97 165 LYS A O 1
ATOM 1375 N N . ILE A 1 166 ? 15.076 -8.551 -9.193 1.00 60.75 166 ILE A N 1
ATOM 1376 C CA . ILE A 1 166 ? 15.845 -7.297 -9.149 1.00 60.75 166 ILE A CA 1
ATOM 1377 C C . ILE A 1 166 ? 16.866 -7.280 -8.001 1.00 60.75 166 ILE A C 1
ATOM 1379 O O . ILE A 1 166 ? 18.018 -6.908 -8.197 1.00 60.75 166 ILE A O 1
ATOM 1383 N N . ALA A 1 167 ? 16.455 -7.683 -6.796 1.00 61.47 167 ALA A N 1
ATOM 1384 C CA . ALA A 1 167 ? 17.296 -7.593 -5.604 1.00 61.47 167 ALA A CA 1
ATOM 1385 C C . ALA A 1 167 ? 18.437 -8.625 -5.568 1.00 61.47 167 ALA A C 1
ATOM 1387 O O . ALA A 1 167 ? 19.475 -8.350 -4.968 1.00 61.47 167 ALA A O 1
ATOM 1388 N N . HIS A 1 168 ? 18.242 -9.813 -6.153 1.00 60.88 168 HIS A N 1
ATOM 1389 C CA . HIS A 1 168 ? 19.206 -10.914 -6.067 1.00 60.88 168 HIS A CA 1
ATOM 1390 C C . HIS A 1 168 ? 20.150 -11.015 -7.262 1.00 60.88 168 HIS A C 1
ATOM 1392 O O . HIS A 1 168 ? 21.264 -11.497 -7.075 1.00 60.88 168 HIS A O 1
ATOM 1398 N N . GLU A 1 169 ? 19.752 -10.577 -8.459 1.00 58.19 169 GLU A N 1
ATOM 1399 C CA . GLU A 1 169 ? 20.616 -10.742 -9.633 1.00 58.19 169 GLU A CA 1
ATOM 1400 C C . GLU A 1 169 ? 21.751 -9.706 -9.675 1.00 58.19 169 GLU A C 1
ATOM 1402 O O . GLU A 1 169 ? 22.809 -10.023 -10.206 1.00 58.19 169 GLU A O 1
ATOM 1407 N N . GLY A 1 170 ? 21.619 -8.533 -9.025 1.00 45.62 170 GLY A N 1
ATOM 1408 C CA . GLY A 1 170 ? 22.691 -7.530 -8.808 1.00 45.62 170 GLY A CA 1
ATOM 1409 C C . GLY A 1 170 ? 23.208 -6.822 -10.076 1.00 45.62 170 GLY A C 1
ATOM 1410 O O . GLY A 1 170 ? 23.517 -5.630 -10.053 1.00 45.62 170 GLY A O 1
ATOM 1411 N N . TYR A 1 171 ? 23.216 -7.557 -11.178 1.00 45.00 171 TYR A N 1
ATOM 1412 C CA . TYR A 1 171 ? 23.207 -7.192 -12.578 1.00 45.00 171 TYR A CA 1
ATOM 1413 C C . TYR A 1 171 ? 21.866 -7.654 -13.144 1.00 45.00 171 TYR A C 1
ATOM 1415 O O . TYR A 1 171 ? 21.347 -8.695 -12.746 1.00 45.00 171 TYR A O 1
ATOM 1423 N N . HIS A 1 172 ? 21.298 -6.914 -14.090 1.00 48.19 172 HIS A N 1
ATOM 1424 C CA . HIS A 1 172 ? 20.236 -7.492 -14.895 1.00 48.19 172 HIS A CA 1
ATOM 1425 C C . HIS A 1 172 ? 20.840 -8.664 -15.671 1.00 48.19 172 HIS A C 1
ATOM 1427 O O . HIS A 1 172 ? 21.577 -8.452 -16.619 1.00 48.19 172 HIS A O 1
ATOM 1433 N N . SER A 1 173 ? 20.561 -9.899 -15.257 1.00 42.69 173 SER A N 1
ATOM 1434 C CA . SER A 1 173 ? 20.525 -11.035 -16.181 1.00 42.69 173 SER A CA 1
ATOM 1435 C C . SER A 1 173 ? 19.130 -11.202 -16.768 1.00 42.69 173 SER A C 1
ATOM 1437 O O . SER A 1 173 ? 18.857 -12.191 -17.441 1.00 42.69 173 SER A O 1
ATOM 1439 N N . ASP A 1 174 ? 18.244 -10.230 -16.527 1.00 48.47 174 ASP A N 1
ATOM 1440 C CA . ASP A 1 174 ? 16.988 -10.138 -17.235 1.00 48.47 174 ASP A CA 1
ATOM 1441 C C . ASP A 1 174 ? 17.311 -9.836 -18.698 1.00 48.47 174 ASP A C 1
ATOM 1443 O O . ASP A 1 174 ? 17.822 -8.739 -18.965 1.00 48.47 174 ASP A O 1
ATOM 1447 N N . PRO A 1 175 ? 17.056 -10.769 -19.636 1.00 51.62 175 PRO A N 1
ATOM 1448 C CA . PRO A 1 175 ? 17.354 -10.556 -21.042 1.00 51.62 175 PRO A CA 1
ATOM 1449 C C . PRO A 1 175 ? 16.802 -9.220 -21.515 1.00 51.62 175 PRO A C 1
ATOM 1451 O O . PRO A 1 175 ? 17.465 -8.552 -22.286 1.00 51.62 175 PRO A O 1
ATOM 1454 N N . ASP A 1 176 ? 15.666 -8.782 -20.972 1.00 48.25 176 ASP A N 1
ATOM 1455 C CA . ASP A 1 176 ? 14.996 -7.529 -21.297 1.00 48.25 176 ASP A CA 1
ATOM 1456 C C . ASP A 1 176 ? 15.718 -6.253 -20.841 1.00 48.25 176 ASP A C 1
ATOM 1458 O O . ASP A 1 176 ? 15.700 -5.248 -21.553 1.00 48.25 176 ASP A O 1
ATOM 1462 N N . LEU A 1 177 ? 16.371 -6.264 -19.674 1.00 50.38 177 LEU A N 1
ATOM 1463 C CA . LEU A 1 177 ? 17.156 -5.115 -19.213 1.00 50.38 177 LEU A CA 1
ATOM 1464 C C . LEU A 1 177 ? 18.582 -5.139 -19.753 1.00 50.38 177 LEU A C 1
ATOM 1466 O O . LEU A 1 177 ? 19.102 -4.068 -20.056 1.00 50.38 177 LEU A O 1
ATOM 1470 N N . VAL A 1 178 ? 19.154 -6.322 -19.993 1.00 52.69 178 VAL A N 1
ATOM 1471 C CA . VAL A 1 178 ? 20.365 -6.463 -20.814 1.00 52.69 178 VAL A CA 1
ATOM 1472 C C . VAL A 1 178 ? 20.088 -5.962 -22.225 1.00 52.69 178 VAL A C 1
ATOM 1474 O O . VAL A 1 178 ? 20.837 -5.139 -22.723 1.00 52.69 178 VAL A O 1
ATOM 1477 N N . LEU A 1 179 ? 18.977 -6.364 -22.848 1.00 54.19 179 LEU A N 1
ATOM 1478 C CA . LEU A 1 179 ? 18.511 -5.845 -24.136 1.00 54.19 179 LEU A CA 1
ATOM 1479 C C . LEU A 1 179 ? 18.285 -4.341 -24.071 1.00 54.19 179 LEU A C 1
ATOM 1481 O O . LEU A 1 179 ? 18.554 -3.670 -25.058 1.00 54.19 179 LEU A O 1
ATOM 1485 N N . SER A 1 180 ? 17.854 -3.800 -22.927 1.00 50.91 180 SER A N 1
ATOM 1486 C CA . SER A 1 180 ? 17.754 -2.354 -22.737 1.00 50.91 180 SER A CA 1
ATOM 1487 C C . SER A 1 180 ? 19.105 -1.680 -22.726 1.00 50.91 180 SER A C 1
ATOM 1489 O O . SER A 1 180 ? 19.319 -0.766 -23.507 1.00 50.91 180 SER A O 1
ATOM 1491 N N . GLU A 1 181 ? 20.043 -2.164 -21.928 1.00 54.59 181 GLU A N 1
ATOM 1492 C CA . GLU A 1 181 ? 21.377 -1.598 -21.804 1.00 54.59 181 GLU A CA 1
ATOM 1493 C C . GLU A 1 181 ? 22.160 -1.729 -23.118 1.00 54.59 181 GLU A C 1
ATOM 1495 O O . GLU A 1 181 ? 22.724 -0.751 -23.600 1.00 54.59 181 GLU A O 1
ATOM 1500 N N . VAL A 1 182 ? 22.072 -2.893 -23.762 1.00 55.97 182 VAL A N 1
ATOM 1501 C CA . VAL A 1 182 ? 22.638 -3.203 -25.079 1.00 55.97 182 VAL A CA 1
ATOM 1502 C C . VAL A 1 182 ? 21.968 -2.374 -26.176 1.00 55.97 182 VAL A C 1
ATOM 1504 O O . VAL A 1 182 ? 22.651 -1.752 -26.981 1.00 55.97 182 VAL A O 1
ATOM 1507 N N . GLY A 1 183 ? 20.638 -2.290 -26.206 1.00 55.25 183 GLY A N 1
ATOM 1508 C CA . GLY A 1 183 ? 19.912 -1.466 -27.172 1.00 55.25 183 GLY A CA 1
ATOM 1509 C C . GLY A 1 183 ? 20.164 0.031 -26.982 1.00 55.25 183 GLY A C 1
ATOM 1510 O O . GLY A 1 183 ? 20.279 0.750 -27.971 1.00 55.25 183 GLY A O 1
ATOM 1511 N N . PHE A 1 184 ? 20.339 0.500 -25.742 1.00 57.19 184 PHE A N 1
ATOM 1512 C CA . PHE A 1 184 ? 20.741 1.876 -25.442 1.00 57.19 184 PHE A CA 1
ATOM 1513 C C . PHE A 1 184 ? 22.176 2.155 -25.901 1.00 57.19 184 PHE A C 1
ATOM 1515 O O . PHE A 1 184 ? 22.407 3.169 -26.562 1.00 57.19 184 PHE A O 1
ATOM 1522 N N . GLN A 1 185 ? 23.111 1.237 -25.635 1.00 56.62 185 GLN A N 1
ATOM 1523 C CA . GLN A 1 185 ? 24.478 1.304 -26.155 1.00 56.62 185 GLN A CA 1
ATOM 1524 C C . GLN A 1 185 ? 24.474 1.353 -27.691 1.00 56.62 185 GLN A C 1
ATOM 1526 O O . GLN A 1 185 ? 25.078 2.254 -28.259 1.00 56.62 185 GLN A O 1
ATOM 1531 N N . PHE A 1 186 ? 23.695 0.507 -28.374 1.00 53.91 186 PHE A N 1
ATOM 1532 C CA . PHE A 1 186 ? 23.558 0.539 -29.838 1.00 53.91 186 PHE A CA 1
ATOM 1533 C C . PHE A 1 186 ? 22.840 1.785 -30.382 1.00 53.91 186 PHE A C 1
ATOM 1535 O O . PHE A 1 186 ? 23.048 2.153 -31.538 1.00 53.91 186 PHE A O 1
ATOM 1542 N N . THR A 1 187 ? 21.988 2.455 -29.597 1.00 52.31 187 THR A N 1
ATOM 1543 C CA . THR A 1 187 ? 21.397 3.739 -30.015 1.00 52.31 187 THR A CA 1
ATOM 1544 C C . THR A 1 187 ? 22.345 4.925 -29.875 1.00 52.31 187 THR A C 1
ATOM 1546 O O . THR A 1 187 ? 22.200 5.882 -30.639 1.00 52.31 187 THR A O 1
ATOM 1549 N N . ASP A 1 188 ? 23.294 4.875 -28.936 1.00 53.78 188 ASP A N 1
ATOM 1550 C CA . ASP A 1 188 ? 24.307 5.919 -28.748 1.00 53.78 188 ASP A CA 1
ATOM 1551 C C . ASP A 1 188 ? 25.582 5.675 -29.574 1.00 53.78 188 ASP A C 1
ATOM 1553 O O . ASP A 1 188 ? 26.278 6.639 -29.913 1.00 53.78 188 ASP A O 1
ATOM 1557 N N . ASP A 1 189 ? 25.864 4.427 -29.953 1.00 52.50 189 ASP A N 1
ATOM 1558 C CA . ASP A 1 189 ? 27.054 4.065 -30.714 1.00 52.50 189 ASP A CA 1
ATOM 1559 C C . ASP A 1 189 ? 26.815 4.175 -32.231 1.00 52.50 189 ASP A C 1
ATOM 1561 O O . ASP A 1 189 ? 26.042 3.429 -32.838 1.00 52.50 189 ASP A O 1
ATOM 1565 N N . LYS A 1 190 ? 27.493 5.128 -32.884 1.00 54.41 190 LYS A N 1
ATOM 1566 C CA . LYS A 1 190 ? 27.360 5.380 -34.336 1.00 54.41 190 LYS A CA 1
ATOM 1567 C C . LYS A 1 190 ? 27.870 4.220 -35.205 1.00 54.41 190 LYS A C 1
ATOM 1569 O O . LYS A 1 190 ? 27.604 4.217 -36.404 1.00 54.41 190 LYS A O 1
ATOM 1574 N N . ASN A 1 191 ? 28.557 3.248 -34.603 1.00 51.50 191 ASN A N 1
ATOM 1575 C CA . ASN A 1 191 ? 29.174 2.102 -35.270 1.00 51.50 191 ASN A CA 1
ATOM 1576 C C . ASN A 1 191 ? 28.377 0.790 -35.107 1.00 51.50 191 ASN A C 1
ATOM 1578 O O . ASN A 1 191 ? 28.862 -0.275 -35.480 1.00 51.50 191 ASN A O 1
ATOM 1582 N N . ALA A 1 192 ? 27.135 0.851 -34.608 1.00 51.94 192 ALA A N 1
ATOM 1583 C CA . ALA A 1 192 ? 26.256 -0.307 -34.390 1.00 51.94 192 ALA A CA 1
ATOM 1584 C C . ALA A 1 192 ? 26.034 -1.215 -35.622 1.00 51.94 192 ALA A C 1
ATOM 1586 O O . ALA A 1 192 ? 25.612 -2.357 -35.469 1.00 51.94 192 ALA A O 1
ATOM 1587 N N . ASN A 1 193 ? 26.343 -0.743 -36.834 1.00 52.19 193 ASN A N 1
ATOM 1588 C CA . ASN A 1 193 ? 26.204 -1.510 -38.076 1.00 52.19 193 ASN A CA 1
ATOM 1589 C C . ASN A 1 193 ? 27.183 -2.698 -38.200 1.00 52.19 193 ASN A C 1
ATOM 1591 O O . ASN A 1 193 ? 26.989 -3.538 -39.075 1.00 52.19 193 ASN A O 1
ATOM 1595 N N . GLU A 1 194 ? 28.219 -2.795 -37.359 1.00 54.72 194 GLU A N 1
ATOM 1596 C CA . GLU A 1 194 ? 29.222 -3.873 -37.436 1.00 54.72 194 GLU A CA 1
ATOM 1597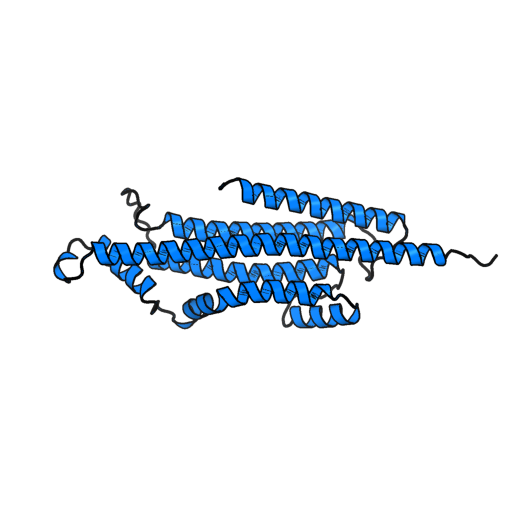 C C . GLU A 1 194 ? 28.836 -5.151 -36.666 1.00 54.72 194 GLU A C 1
ATOM 1599 O O . GLU A 1 194 ? 29.422 -6.206 -36.901 1.00 54.72 194 GLU A O 1
ATOM 1604 N N . SER A 1 195 ? 27.836 -5.104 -35.776 1.00 55.59 195 SER A N 1
ATOM 1605 C CA . SER A 1 195 ? 27.478 -6.245 -34.912 1.00 55.59 195 SER A CA 1
ATOM 1606 C C . SER A 1 195 ? 26.532 -7.264 -35.561 1.00 55.59 195 SER A C 1
ATOM 1608 O O . SER A 1 195 ? 26.261 -8.309 -34.971 1.00 55.59 195 SER A O 1
ATOM 1610 N N . GLY A 1 196 ? 26.011 -6.980 -36.761 1.00 57.28 196 GLY A N 1
ATOM 1611 C CA . GLY A 1 196 ? 25.096 -7.867 -37.489 1.00 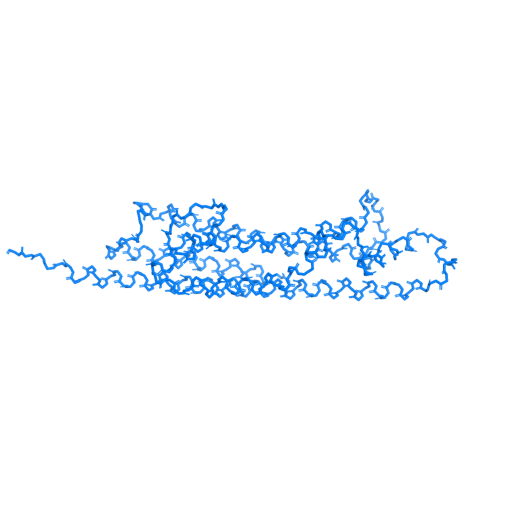57.28 196 GLY A CA 1
ATOM 1612 C C . GLY A 1 196 ? 23.717 -8.060 -36.841 1.00 57.28 196 GLY A C 1
ATOM 1613 O O . GLY A 1 196 ? 22.900 -8.803 -37.382 1.00 57.28 196 GLY A O 1
ATOM 1614 N N . LEU A 1 197 ? 23.434 -7.401 -35.710 1.00 58.34 197 LEU A N 1
ATOM 1615 C CA . LEU A 1 197 ? 22.104 -7.371 -35.110 1.00 58.34 197 LEU A CA 1
ATOM 1616 C C . LEU A 1 197 ? 21.297 -6.217 -35.703 1.00 58.34 197 LEU A C 1
ATOM 1618 O O . LEU A 1 197 ? 21.724 -5.064 -35.670 1.00 58.34 197 LEU A O 1
ATOM 1622 N N . ASP A 1 198 ? 20.108 -6.528 -36.212 1.00 67.50 198 ASP A N 1
ATOM 1623 C CA . ASP A 1 198 ? 19.188 -5.518 -36.718 1.00 67.50 198 ASP A CA 1
ATOM 1624 C C . ASP A 1 198 ? 18.730 -4.609 -35.565 1.00 67.50 198 ASP A C 1
ATOM 1626 O O . ASP A 1 198 ? 18.013 -5.019 -34.642 1.00 67.50 198 ASP A O 1
ATOM 1630 N N . ARG A 1 199 ? 19.182 -3.355 -35.624 1.00 61.75 199 ARG A N 1
ATOM 1631 C CA . ARG A 1 199 ? 18.863 -2.303 -34.660 1.00 61.75 199 ARG A CA 1
ATOM 1632 C C . ARG A 1 199 ? 17.354 -2.132 -34.487 1.00 61.75 199 ARG A C 1
ATOM 1634 O O . ARG A 1 199 ? 16.912 -1.880 -33.366 1.00 61.75 199 ARG A O 1
ATOM 1641 N N . ASP A 1 200 ? 16.573 -2.292 -35.553 1.00 63.81 200 ASP A N 1
ATOM 1642 C CA . ASP A 1 200 ? 15.122 -2.121 -35.508 1.00 63.81 200 ASP A CA 1
ATOM 1643 C C . ASP A 1 200 ? 14.447 -3.266 -34.742 1.00 63.81 200 ASP A C 1
ATOM 1645 O O . ASP A 1 200 ? 13.505 -3.026 -33.983 1.00 63.81 200 ASP A O 1
ATOM 1649 N N . ILE A 1 201 ? 14.980 -4.489 -34.845 1.00 65.69 201 ILE A N 1
ATOM 1650 C CA . ILE A 1 201 ? 14.505 -5.653 -34.080 1.00 65.69 201 ILE A CA 1
ATOM 1651 C C . ILE A 1 201 ? 14.790 -5.472 -32.584 1.00 65.69 201 ILE A C 1
ATOM 1653 O O . ILE A 1 201 ? 13.899 -5.684 -31.760 1.00 65.69 201 ILE A O 1
ATOM 1657 N N . LEU A 1 202 ? 16.000 -5.036 -3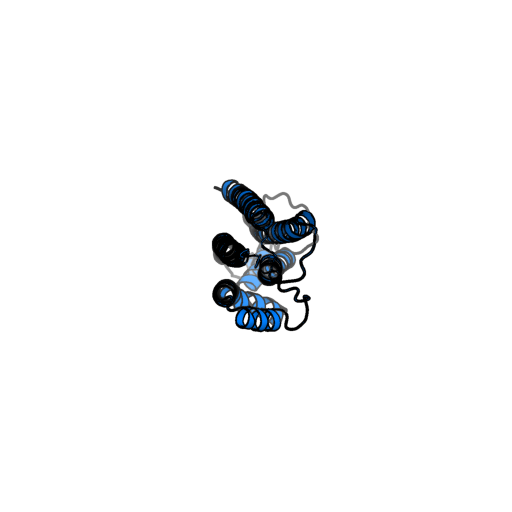2.217 1.00 61.75 202 LEU A N 1
ATOM 1658 C CA . LEU A 1 202 ? 16.361 -4.744 -30.821 1.00 61.75 202 LEU A CA 1
ATOM 1659 C C . LEU A 1 202 ? 15.458 -3.672 -30.211 1.00 61.75 202 LEU A C 1
ATOM 1661 O O . LEU A 1 202 ? 14.957 -3.822 -29.096 1.00 61.75 202 LEU A O 1
ATOM 1665 N N . ILE A 1 203 ? 15.231 -2.602 -30.971 1.00 62.03 203 ILE A N 1
ATOM 1666 C CA . ILE A 1 203 ? 14.322 -1.515 -30.623 1.00 62.03 203 ILE A CA 1
ATOM 1667 C C . ILE A 1 203 ? 12.895 -2.036 -30.409 1.00 62.03 203 ILE A C 1
ATOM 1669 O O . ILE A 1 203 ? 12.239 -1.620 -29.452 1.00 62.03 203 ILE A O 1
ATOM 1673 N N . ASP A 1 204 ? 12.399 -2.927 -31.269 1.00 63.56 204 ASP A N 1
ATOM 1674 C CA . ASP A 1 204 ? 11.041 -3.465 -31.155 1.00 63.56 204 ASP A CA 1
ATOM 1675 C C . ASP A 1 204 ? 10.873 -4.384 -29.937 1.00 63.56 204 ASP A C 1
ATOM 1677 O O . ASP A 1 204 ? 9.880 -4.274 -29.215 1.00 63.56 204 ASP A O 1
ATOM 1681 N N . ILE A 1 205 ? 11.867 -5.229 -29.644 1.00 63.44 205 ILE A N 1
ATOM 1682 C CA . ILE A 1 205 ? 11.868 -6.075 -28.440 1.00 63.44 205 ILE A CA 1
ATOM 1683 C C . ILE A 1 205 ? 11.848 -5.200 -27.183 1.00 63.44 205 ILE A C 1
ATOM 1685 O O . ILE A 1 205 ? 10.998 -5.375 -26.310 1.00 63.44 205 ILE A O 1
ATOM 1689 N N . LEU A 1 206 ? 12.705 -4.180 -27.143 1.00 61.75 206 LEU A N 1
ATOM 1690 C CA . LEU A 1 206 ? 12.766 -3.221 -26.046 1.00 61.75 206 LEU A CA 1
ATOM 1691 C C . LEU A 1 206 ? 11.453 -2.490 -25.787 1.00 61.75 206 LEU A C 1
ATOM 1693 O O . LEU A 1 206 ? 11.033 -2.332 -24.637 1.00 61.75 206 LEU A O 1
ATOM 1697 N N . LYS A 1 207 ? 10.802 -2.036 -26.865 1.00 63.31 207 LYS A N 1
ATOM 1698 C CA . LYS A 1 207 ? 9.488 -1.393 -26.787 1.00 63.31 207 LYS A CA 1
ATOM 1699 C C . LYS A 1 207 ? 8.493 -2.317 -26.124 1.00 63.31 207 LYS A C 1
ATOM 1701 O O . LYS A 1 207 ? 7.808 -1.887 -25.202 1.00 63.31 207 LYS A O 1
ATOM 1706 N N . ARG A 1 208 ? 8.402 -3.561 -26.595 1.00 64.50 208 ARG A N 1
ATOM 1707 C CA . ARG A 1 208 ? 7.424 -4.526 -26.090 1.00 64.50 208 ARG A CA 1
ATOM 1708 C C . ARG A 1 208 ? 7.622 -4.746 -24.600 1.00 64.50 208 ARG A C 1
ATOM 1710 O O . ARG A 1 208 ? 6.675 -4.527 -23.851 1.00 64.50 208 ARG A O 1
ATOM 1717 N N . THR A 1 209 ? 8.847 -5.008 -24.153 1.00 66.88 209 THR A N 1
ATOM 1718 C CA . THR A 1 209 ? 9.072 -5.281 -22.733 1.00 66.88 209 THR A CA 1
ATOM 1719 C C . THR A 1 209 ? 8.811 -4.066 -21.843 1.00 66.88 209 THR A C 1
ATOM 1721 O O . THR A 1 209 ? 8.110 -4.184 -20.837 1.00 66.88 209 THR A O 1
ATOM 1724 N N . ILE A 1 210 ? 9.312 -2.871 -22.184 1.00 65.75 210 ILE A N 1
ATOM 1725 C CA . ILE A 1 210 ? 9.063 -1.696 -21.331 1.00 65.75 210 ILE A CA 1
ATOM 1726 C C . ILE A 1 210 ? 7.572 -1.329 -21.337 1.00 65.75 210 ILE A C 1
ATOM 1728 O O . ILE A 1 210 ? 7.020 -1.004 -20.285 1.00 65.75 210 ILE A O 1
ATOM 1732 N N . ILE A 1 211 ? 6.898 -1.410 -22.490 1.00 67.94 211 ILE A N 1
ATOM 1733 C CA . ILE A 1 211 ? 5.454 -1.157 -22.592 1.00 67.94 211 ILE A CA 1
ATOM 1734 C C . ILE A 1 211 ? 4.669 -2.161 -21.750 1.00 67.94 211 ILE A C 1
ATOM 1736 O O . ILE A 1 211 ? 3.762 -1.745 -21.026 1.00 67.94 211 ILE A O 1
ATOM 1740 N N . ASP A 1 212 ? 5.003 -3.447 -21.818 1.00 70.69 212 ASP A N 1
ATOM 1741 C CA . ASP A 1 212 ? 4.306 -4.492 -21.074 1.00 70.69 212 ASP A CA 1
ATOM 1742 C C . ASP A 1 212 ? 4.543 -4.354 -19.567 1.00 70.69 212 ASP A C 1
ATOM 1744 O O . ASP A 1 212 ? 3.572 -4.353 -18.810 1.00 70.69 212 ASP A O 1
ATOM 1748 N N . ASN A 1 213 ? 5.774 -4.061 -19.135 1.00 70.31 213 ASN A N 1
ATOM 1749 C CA . ASN A 1 213 ? 6.085 -3.747 -17.737 1.00 70.31 213 ASN A CA 1
ATOM 1750 C C . ASN A 1 213 ? 5.310 -2.517 -17.244 1.00 70.31 213 ASN A C 1
ATOM 1752 O O . ASN A 1 213 ? 4.668 -2.556 -16.195 1.00 70.31 213 ASN A O 1
ATOM 1756 N N . VAL A 1 214 ? 5.300 -1.416 -18.005 1.00 73.00 214 VAL A N 1
ATOM 1757 C CA . VAL A 1 214 ? 4.524 -0.214 -17.651 1.00 73.00 214 VAL A CA 1
ATOM 1758 C C . VAL A 1 214 ? 3.030 -0.533 -17.583 1.00 73.00 214 VAL A C 1
ATOM 1760 O O . VAL A 1 214 ? 2.338 -0.032 -16.693 1.00 73.00 214 VAL A O 1
ATOM 1763 N N . ARG A 1 215 ? 2.516 -1.361 -18.496 1.00 75.12 215 ARG A N 1
ATOM 1764 C CA . ARG A 1 215 ? 1.110 -1.777 -18.534 1.00 75.12 215 ARG A CA 1
ATOM 1765 C C . ARG A 1 215 ? 0.756 -2.652 -17.329 1.00 75.12 215 ARG A C 1
ATOM 1767 O O . ARG A 1 215 ? -0.296 -2.433 -16.728 1.00 75.12 215 ARG A O 1
ATOM 1774 N N . GLU A 1 216 ? 1.637 -3.562 -16.928 1.00 77.94 216 GLU A N 1
ATOM 1775 C CA . GLU A 1 216 ? 1.495 -4.364 -15.712 1.00 77.94 216 GLU A CA 1
ATOM 1776 C C . GLU A 1 216 ? 1.531 -3.483 -14.456 1.00 77.94 216 GLU A C 1
ATOM 1778 O O . GLU A 1 216 ? 0.655 -3.586 -13.599 1.00 77.94 216 GLU A O 1
ATOM 1783 N N . MET A 1 217 ? 2.458 -2.522 -14.375 1.00 79.06 217 MET A N 1
ATOM 1784 C CA . MET A 1 217 ? 2.494 -1.540 -13.285 1.00 79.06 217 MET A CA 1
ATOM 1785 C C . MET A 1 217 ? 1.199 -0.719 -13.224 1.00 79.06 217 MET A C 1
ATOM 1787 O O . MET A 1 217 ? 0.637 -0.537 -12.148 1.00 79.06 217 MET A O 1
ATOM 1791 N N . MET A 1 218 ? 0.660 -0.279 -14.369 1.00 78.69 218 MET A N 1
ATOM 1792 C CA . MET A 1 218 ? -0.648 0.390 -14.418 1.00 78.69 218 MET A CA 1
ATOM 1793 C C . MET A 1 218 ? -1.784 -0.506 -13.918 1.00 78.69 218 MET A C 1
ATOM 1795 O O . MET A 1 218 ? -2.727 -0.006 -13.304 1.00 78.69 218 MET A O 1
ATOM 1799 N N . HIS A 1 219 ? -1.746 -1.800 -14.229 1.00 82.75 219 HIS A N 1
ATOM 1800 C CA . HIS A 1 219 ? -2.742 -2.754 -13.755 1.00 82.75 219 HIS A CA 1
ATOM 1801 C C . HIS A 1 219 ? -2.647 -2.927 -12.234 1.00 82.75 219 HIS A C 1
ATOM 1803 O O . HIS A 1 219 ? -3.643 -2.727 -11.542 1.00 82.75 219 HIS A O 1
ATOM 1809 N N . ASN A 1 220 ? -1.438 -3.147 -11.714 1.00 79.88 220 ASN A N 1
ATOM 1810 C CA . ASN A 1 220 ? -1.161 -3.249 -10.282 1.00 79.88 220 ASN A CA 1
ATOM 1811 C C . ASN A 1 220 ? -1.589 -1.978 -9.524 1.00 79.88 220 ASN A C 1
ATOM 1813 O O . ASN A 1 220 ? -2.225 -2.074 -8.480 1.00 79.88 220 ASN A O 1
ATOM 1817 N N . GLU A 1 221 ? -1.322 -0.781 -10.059 1.00 81.38 221 GLU A N 1
ATOM 1818 C CA . GLU A 1 221 ? -1.792 0.493 -9.486 1.00 81.38 221 GLU A CA 1
ATOM 1819 C C . GLU A 1 221 ? -3.320 0.545 -9.349 1.00 81.38 221 GLU A C 1
ATOM 1821 O O . GLU A 1 221 ? -3.841 1.005 -8.331 1.00 81.38 221 GLU A O 1
ATOM 1826 N N . LYS A 1 222 ? -4.050 0.082 -10.373 1.00 82.06 222 LYS A N 1
ATOM 1827 C CA . LYS A 1 222 ? -5.518 0.042 -10.343 1.00 82.06 222 LYS A CA 1
ATOM 1828 C C . LYS A 1 222 ? -6.028 -0.959 -9.316 1.00 82.06 222 LYS A C 1
ATOM 1830 O O . LYS A 1 222 ? -6.955 -0.627 -8.582 1.00 82.06 222 LYS A O 1
ATOM 1835 N N . GLU A 1 223 ? -5.430 -2.147 -9.253 1.00 84.88 223 GLU A N 1
ATOM 1836 C CA . GLU A 1 223 ? -5.796 -3.163 -8.265 1.00 84.88 223 GLU A CA 1
ATOM 1837 C C . GLU A 1 223 ? -5.521 -2.685 -6.835 1.00 84.88 223 GLU A C 1
ATOM 1839 O O . GLU A 1 223 ? -6.393 -2.810 -5.980 1.00 84.88 223 GLU A O 1
ATOM 1844 N N . ILE A 1 224 ? -4.364 -2.061 -6.583 1.00 84.25 224 ILE A N 1
ATOM 1845 C CA . ILE A 1 224 ? -4.023 -1.462 -5.283 1.00 84.25 224 ILE A CA 1
ATOM 1846 C C . ILE A 1 224 ? -5.027 -0.360 -4.916 1.00 84.25 224 ILE A C 1
ATOM 1848 O O . ILE A 1 224 ? -5.502 -0.307 -3.783 1.00 84.25 224 ILE A O 1
ATOM 1852 N N . GLY A 1 225 ? -5.384 0.510 -5.865 1.00 77.56 225 GLY A N 1
ATOM 1853 C CA . GLY A 1 225 ? -6.384 1.555 -5.639 1.00 77.56 225 GLY A CA 1
ATOM 1854 C C . GLY A 1 225 ? -7.767 0.987 -5.306 1.00 77.56 225 GLY A C 1
ATOM 1855 O O . GLY A 1 225 ? -8.399 1.428 -4.350 1.00 77.56 225 GLY A O 1
ATOM 1856 N N . ALA A 1 226 ? -8.225 -0.019 -6.055 1.00 81.69 226 ALA A N 1
ATOM 1857 C CA . ALA A 1 226 ? -9.497 -0.693 -5.796 1.00 81.69 226 ALA A CA 1
ATOM 1858 C C . ALA A 1 226 ? -9.496 -1.416 -4.439 1.00 81.69 226 ALA A C 1
ATOM 1860 O O . ALA A 1 226 ? -10.454 -1.300 -3.675 1.00 81.69 226 ALA A O 1
ATOM 1861 N N . ASN A 1 227 ? -8.401 -2.107 -4.116 1.00 87.75 227 ASN A N 1
ATOM 1862 C CA . ASN A 1 227 ? -8.211 -2.769 -2.833 1.00 87.75 227 ASN A CA 1
ATOM 1863 C C . ASN A 1 227 ? -8.246 -1.770 -1.674 1.00 87.75 227 ASN A C 1
ATOM 1865 O O . ASN A 1 227 ? -8.909 -2.032 -0.677 1.00 87.75 227 ASN A O 1
ATOM 1869 N N . PHE A 1 228 ? -7.620 -0.600 -1.830 1.00 84.44 228 PHE A N 1
ATOM 1870 C CA . PHE A 1 228 ? -7.674 0.451 -0.822 1.00 84.44 228 PHE A CA 1
ATOM 1871 C C . PHE A 1 228 ? -9.111 0.893 -0.528 1.00 84.44 228 PHE A C 1
ATOM 1873 O O . PHE A 1 228 ? -9.499 0.918 0.635 1.00 84.44 228 PHE A O 1
ATOM 1880 N N . PHE A 1 229 ? -9.918 1.185 -1.553 1.00 81.44 229 PHE A N 1
ATOM 1881 C CA . PHE A 1 229 ? -11.315 1.583 -1.341 1.00 81.44 229 PHE A CA 1
ATOM 1882 C C . PHE A 1 229 ? -12.135 0.496 -0.652 1.00 81.44 229 PHE A C 1
ATOM 1884 O O . PHE A 1 229 ? -12.857 0.791 0.295 1.00 81.44 229 PHE A O 1
ATOM 1891 N N . TRP A 1 230 ? -11.966 -0.758 -1.070 1.00 88.81 230 TRP A N 1
ATOM 1892 C CA . TRP A 1 230 ? -12.632 -1.882 -0.422 1.00 88.81 230 TRP A CA 1
ATOM 1893 C C . TRP A 1 230 ? -12.222 -2.025 1.055 1.00 88.81 230 TRP A C 1
ATOM 1895 O O . TRP A 1 230 ? -13.083 -2.210 1.911 1.00 88.81 230 TRP A O 1
ATOM 1905 N N . ILE A 1 231 ? -10.934 -1.857 1.385 1.00 84.19 231 ILE A N 1
ATOM 1906 C CA . ILE A 1 231 ? -10.456 -1.855 2.778 1.00 84.19 231 ILE A CA 1
ATOM 1907 C C . ILE A 1 231 ? -11.113 -0.726 3.576 1.00 84.19 231 ILE A C 1
ATOM 1909 O O . ILE A 1 231 ? -11.531 -0.954 4.709 1.00 84.19 231 ILE A O 1
ATOM 1913 N N . LEU A 1 232 ? -11.223 0.480 3.007 1.00 82.56 232 LEU A N 1
ATOM 1914 C CA . LEU A 1 232 ? -11.913 1.590 3.669 1.00 82.56 232 LEU A CA 1
ATOM 1915 C C . LEU A 1 232 ? -13.381 1.244 3.948 1.00 82.56 232 LEU A C 1
ATOM 1917 O O . LEU A 1 232 ? -13.859 1.508 5.047 1.00 82.56 232 LEU A O 1
ATOM 1921 N N . ASP A 1 233 ? -14.083 0.614 3.009 1.00 81.19 233 ASP A N 1
ATOM 1922 C CA . ASP A 1 233 ? -15.477 0.207 3.217 1.00 81.19 233 ASP A CA 1
ATOM 1923 C C . ASP A 1 233 ? -15.611 -0.849 4.330 1.00 81.19 233 ASP A C 1
ATOM 1925 O O . ASP A 1 233 ? -16.473 -0.715 5.201 1.00 81.19 233 ASP A O 1
ATOM 1929 N N . VAL A 1 234 ? -14.718 -1.847 4.371 1.00 83.62 234 VAL A N 1
ATOM 1930 C CA . VAL A 1 234 ? -14.686 -2.874 5.432 1.00 83.62 234 VAL A CA 1
ATOM 1931 C C . VAL A 1 234 ? -14.391 -2.261 6.805 1.00 83.62 234 VAL A C 1
ATOM 1933 O O . VAL A 1 234 ? -15.086 -2.544 7.786 1.00 83.62 234 VAL A O 1
ATOM 1936 N N . LEU A 1 235 ? -13.374 -1.399 6.886 1.00 82.88 235 LEU A N 1
ATOM 1937 C CA . LEU A 1 235 ? -13.009 -0.708 8.125 1.00 82.88 235 LEU A CA 1
ATOM 1938 C C . LEU A 1 235 ? -14.139 0.203 8.608 1.00 82.88 235 LEU A C 1
ATOM 1940 O O . LEU A 1 235 ? -14.390 0.286 9.809 1.00 82.88 235 LEU A O 1
ATOM 1944 N N . TYR A 1 236 ? -14.838 0.864 7.682 1.00 78.19 236 TYR A N 1
ATOM 1945 C CA . TYR A 1 236 ? -15.988 1.693 8.015 1.00 78.19 236 TYR A CA 1
ATOM 1946 C C . TYR A 1 236 ? -17.141 0.865 8.585 1.00 78.19 236 TYR A C 1
ATOM 1948 O O . TYR A 1 236 ? -17.657 1.218 9.643 1.00 78.19 236 TYR A O 1
ATOM 1956 N N . GLY A 1 237 ? -17.515 -0.236 7.925 1.00 77.06 237 GLY A N 1
ATOM 1957 C CA . GLY A 1 237 ? -18.578 -1.124 8.407 1.00 77.06 237 GLY A CA 1
ATOM 1958 C C . GLY A 1 237 ? -18.298 -1.629 9.821 1.00 77.06 237 GLY A C 1
ATOM 1959 O O . GLY A 1 237 ? -19.144 -1.508 10.701 1.00 77.06 237 GLY A O 1
ATOM 1960 N N . THR A 1 238 ? -17.059 -2.055 10.076 1.00 74.62 238 THR A N 1
ATOM 1961 C CA . THR A 1 238 ? -16.670 -2.544 11.407 1.00 74.62 238 THR A CA 1
ATOM 1962 C C . THR A 1 238 ? -16.736 -1.441 12.471 1.00 74.62 238 THR A C 1
ATOM 1964 O O . THR A 1 238 ? -17.138 -1.692 13.604 1.00 74.62 238 THR A O 1
ATOM 1967 N N . LEU A 1 239 ? -16.375 -0.198 12.127 1.00 69.94 239 LEU A N 1
ATOM 1968 C CA . LEU A 1 239 ? -16.485 0.936 13.050 1.00 69.94 239 LEU A CA 1
ATOM 1969 C C . LEU A 1 239 ? -17.949 1.236 13.418 1.00 69.94 239 LEU A C 1
ATOM 1971 O O . LEU A 1 239 ? -18.236 1.519 14.580 1.00 69.94 239 LEU A O 1
ATOM 1975 N N . VAL A 1 240 ? -18.860 1.173 12.441 1.00 71.50 240 VAL A N 1
ATOM 1976 C CA . VAL A 1 240 ? -20.304 1.365 12.661 1.00 71.50 240 VAL A CA 1
ATOM 1977 C C . VAL A 1 240 ? -20.844 0.288 13.604 1.00 71.50 240 VAL A C 1
ATOM 1979 O O . VAL A 1 240 ? -21.449 0.627 14.618 1.00 71.50 240 VAL A O 1
ATOM 1982 N N . GLU A 1 241 ? -20.547 -0.987 13.337 1.00 73.31 241 GLU A N 1
ATOM 1983 C CA . GLU A 1 241 ? -20.989 -2.120 14.165 1.00 73.31 241 GLU A CA 1
ATOM 1984 C C . GLU A 1 241 ? -20.502 -2.016 15.617 1.00 73.31 241 GLU A C 1
ATOM 1986 O O . GLU A 1 241 ? -21.257 -2.283 16.558 1.00 73.31 241 GLU A O 1
ATOM 1991 N N . MET A 1 242 ? -19.248 -1.591 15.818 1.00 67.19 242 MET A N 1
ATOM 1992 C CA . MET A 1 242 ? -18.681 -1.375 17.153 1.00 67.19 242 MET A CA 1
ATOM 1993 C C . MET A 1 242 ? -19.458 -0.311 17.940 1.00 67.19 242 MET A C 1
ATOM 1995 O O . MET A 1 242 ? -19.692 -0.472 19.138 1.00 67.19 242 MET A O 1
ATOM 1999 N N . ILE A 1 243 ? -19.874 0.767 17.274 1.00 63.47 243 ILE A N 1
ATOM 2000 C CA . ILE A 1 243 ? -20.635 1.853 17.895 1.00 63.47 243 ILE A CA 1
ATOM 2001 C C . ILE A 1 243 ? -22.080 1.429 18.156 1.00 63.47 243 ILE A C 1
ATOM 2003 O O . ILE A 1 243 ? -22.589 1.627 19.257 1.00 63.47 243 ILE A O 1
ATOM 2007 N N . GLU A 1 244 ? -22.742 0.784 17.202 1.00 69.19 244 GLU A N 1
ATOM 2008 C CA . GLU A 1 244 ? -24.107 0.291 17.405 1.00 69.19 244 GLU A CA 1
ATOM 2009 C C . GLU A 1 244 ? -24.181 -0.703 18.573 1.00 69.19 244 GLU A C 1
ATOM 2011 O O . GLU A 1 244 ? -25.008 -0.531 19.474 1.00 69.19 244 GLU A O 1
ATOM 2016 N N . SER A 1 245 ? -23.255 -1.663 18.636 1.00 67.50 245 SER A N 1
ATOM 2017 C CA . SER A 1 245 ? -23.194 -2.674 19.704 1.00 67.50 245 SER A CA 1
ATOM 2018 C C . SER A 1 245 ? -23.033 -2.057 21.094 1.00 67.50 245 SER A C 1
ATOM 2020 O O . SER A 1 245 ? -23.667 -2.489 22.059 1.00 67.50 245 SER A O 1
ATOM 2022 N N . ALA A 1 246 ? -22.217 -1.012 21.205 1.00 61.62 246 ALA A N 1
ATOM 2023 C CA . ALA A 1 246 ? -22.006 -0.336 22.473 1.00 61.62 246 ALA A CA 1
ATOM 2024 C C . ALA A 1 246 ? -23.194 0.562 22.878 1.00 61.62 246 ALA A C 1
ATOM 2026 O O . ALA A 1 246 ? -23.466 0.704 24.071 1.00 61.62 246 ALA A O 1
ATOM 2027 N N . SER A 1 247 ? -23.956 1.113 21.919 1.00 58.19 247 SER A N 1
ATOM 2028 C CA . SER A 1 247 ? -25.172 1.892 22.227 1.00 58.19 247 SER A CA 1
ATOM 2029 C C . SER A 1 247 ? -26.248 1.032 22.897 1.00 58.19 247 SER A C 1
ATOM 2031 O O . SER A 1 247 ? -26.907 1.467 23.842 1.00 58.19 247 SER A O 1
ATOM 2033 N N . VAL A 1 248 ? -26.379 -0.224 22.455 1.00 60.75 248 VAL A N 1
ATOM 2034 C CA . VAL A 1 248 ? -27.340 -1.186 23.007 1.00 60.75 248 VAL A CA 1
ATOM 2035 C C . VAL A 1 248 ? -26.976 -1.540 24.451 1.00 60.75 248 VAL A C 1
ATOM 2037 O O . VAL A 1 248 ? -27.847 -1.523 25.322 1.00 60.75 248 VAL A O 1
ATOM 2040 N N . GLN A 1 249 ? -25.693 -1.779 24.740 1.00 58.66 249 GLN A N 1
ATOM 2041 C CA . GLN A 1 249 ? -25.224 -2.084 26.098 1.00 58.66 249 GLN A CA 1
ATOM 2042 C C . GLN A 1 249 ? -25.418 -0.911 27.073 1.00 58.66 249 GLN A C 1
ATOM 2044 O O . GLN A 1 249 ? -25.822 -1.136 28.213 1.00 58.66 249 GLN A O 1
ATOM 2049 N N . GLY A 1 250 ? -25.206 0.332 26.624 1.00 55.56 250 GLY A N 1
ATOM 2050 C CA . GLY A 1 250 ? -25.469 1.530 27.431 1.00 55.56 250 GLY A CA 1
ATOM 2051 C C . GLY A 1 250 ? -26.952 1.719 27.775 1.00 55.56 250 GLY A C 1
ATOM 2052 O O . GLY A 1 250 ? -27.279 2.097 28.898 1.00 55.56 250 GLY A O 1
ATOM 2053 N N . SER A 1 251 ? -27.858 1.391 26.846 1.00 54.41 251 SER A N 1
ATOM 2054 C CA . SER A 1 251 ? -29.311 1.527 27.051 1.00 54.41 251 SER A CA 1
ATOM 2055 C C . SER A 1 251 ? -29.910 0.515 28.040 1.00 54.41 251 SER A C 1
ATOM 2057 O O . SER A 1 251 ? -30.909 0.806 28.691 1.00 54.41 251 SER A O 1
ATOM 2059 N N . LEU A 1 252 ? -29.287 -0.660 28.187 1.00 57.12 252 LEU A N 1
ATOM 2060 C CA . LEU A 1 252 ? -29.743 -1.724 29.091 1.00 57.12 252 LEU A CA 1
ATOM 2061 C C . LEU A 1 252 ? -29.189 -1.579 30.521 1.00 57.12 252 LEU A C 1
ATOM 2063 O O . LEU A 1 252 ? -29.687 -2.230 31.435 1.00 57.12 252 LEU A O 1
ATOM 2067 N N . GLY A 1 253 ? -28.172 -0.733 30.727 1.00 51.59 253 GLY A N 1
ATOM 2068 C CA . GLY A 1 253 ? -27.477 -0.563 32.008 1.00 51.59 253 GLY A CA 1
ATOM 2069 C C . GLY A 1 253 ? -27.985 0.573 32.905 1.00 51.59 253 GLY A C 1
ATOM 2070 O O . GLY A 1 253 ? -27.471 0.731 34.010 1.00 51.59 253 GLY A O 1
ATOM 2071 N N . SER A 1 254 ? -28.970 1.373 32.478 1.00 49.16 254 SER A N 1
ATOM 2072 C CA . SER A 1 254 ? -29.438 2.550 33.232 1.00 49.16 254 SER A CA 1
ATOM 2073 C C . SER A 1 254 ? -30.632 2.293 34.163 1.00 49.16 254 SER A C 1
ATOM 2075 O O . SER A 1 254 ? -31.323 3.239 34.543 1.00 49.16 254 SER A O 1
ATOM 2077 N N . SER A 1 255 ? -30.898 1.046 34.561 1.00 46.50 255 SER A N 1
ATOM 2078 C CA . SER A 1 255 ? -31.795 0.770 35.689 1.00 46.50 255 SER A CA 1
ATOM 2079 C C . SER A 1 255 ? -31.036 1.023 36.993 1.00 46.50 255 SER A C 1
ATOM 2081 O O . SER A 1 255 ? -30.483 0.104 37.598 1.00 46.50 255 SER A O 1
ATOM 2083 N N . ILE A 1 256 ? -30.966 2.292 37.394 1.00 51.56 256 ILE A N 1
ATOM 2084 C CA . ILE A 1 256 ? -30.525 2.682 38.735 1.00 51.56 256 ILE A CA 1
ATOM 2085 C C . ILE A 1 256 ? -31.513 2.033 39.719 1.00 51.56 256 ILE A C 1
ATOM 2087 O O . ILE A 1 256 ? -32.706 2.333 39.631 1.00 51.56 256 ILE A O 1
ATOM 2091 N N . PRO A 1 257 ? -31.077 1.137 40.621 1.00 46.44 257 PRO A N 1
ATOM 2092 C CA . PRO A 1 257 ? -31.938 0.667 41.693 1.00 46.44 257 PRO A CA 1
ATOM 2093 C C . PRO A 1 257 ? -32.193 1.862 42.613 1.00 46.44 257 PRO A C 1
ATOM 2095 O O . PRO A 1 257 ? -31.251 2.407 43.191 1.00 46.44 257 PRO A O 1
ATOM 2098 N N . SER A 1 258 ? -33.447 2.306 42.660 1.00 55.34 258 SER A N 1
ATOM 2099 C CA . SER A 1 258 ? -33.960 3.303 43.605 1.00 55.34 258 SER A CA 1
ATOM 2100 C C . SER A 1 258 ? -33.918 2.798 45.039 1.00 55.34 258 SER A C 1
ATOM 2102 O O . SER A 1 258 ? -34.292 1.616 45.221 1.00 55.34 258 SER A O 1
#

Sequence (258 aa):
MRAESGKLIEYHEHKFVIKILKTYVEGIEKGITPISSVTREPYAYVSRINTQLIRIQHTLKSLRLARVFIAERHPFNYNEKKEKSTIQTGEYLRYHIENYFLRVTTYKDQILQLFNLVHALEIKSGLGFEKKLRKKALEHNIHAFDLIVSSVETLIAKVKPIRNKIAHEGYHSDPDLVLSEVGFQFTDDKNANESGLDRDILIDILKRTIIDNVREMMHNEKEIGANFFWILDVLYGTLVEMIESASVQGSLGSSIPS

Foldseek 3Di:
DVPPLLVVLVVLLVVLLVLLLVLVVVLVVLVHDAPDCPDDDSPVLSVQLSVLSVVLSVLLVLLVVLLVQLVCLQVVVPDVPPPPDVDDSLNSNLVSLLSNLVSLVVNLVSLLVSLCSLNVVPQDDDPCSLVSSVVSCVVVVVPVSVVLNVLSVVLNVVSVVVNCQSVPVVDPPPVQSVLVNVLSCCVPDPPVVVPPDDSVVSSVSNCVVSVVVSVVSVVSSVSSSVSVSVSSVSSSVVSNVSSVVSSVVSVVPPPDPD

pLDDT: mean 71.78, std 15.08, range [42.5, 96.31]

Radius of gyration: 24.6 Å; chains: 1; bounding box: 63×30×82 Å